Protein AF-A0AB34FBZ7-F1 (afdb_monomer_lite)

Organism: NCBI:txid1247861

InterPro domains:
  IPR021858 Fungal transcription factor [PF11951] (148-264)

Structure (mmCIF, N/CA/C/O backbone):
data_AF-A0AB34FBZ7-F1
#
_entry.id   AF-A0AB34FBZ7-F1
#
loop_
_atom_site.group_PDB
_atom_site.id
_atom_site.type_symbol
_atom_site.label_atom_id
_atom_site.label_alt_id
_atom_site.label_comp_id
_atom_site.label_asym_id
_atom_site.label_entity_id
_atom_site.label_seq_id
_atom_site.pdbx_PDB_ins_code
_atom_site.Cartn_x
_atom_site.Cartn_y
_atom_site.Cartn_z
_atom_site.occupancy
_atom_site.B_iso_or_equiv
_atom_site.auth_seq_id
_atom_site.auth_comp_id
_atom_site.auth_asym_id
_atom_site.auth_atom_id
_atom_site.pdbx_PDB_model_num
ATOM 1 N N . MET A 1 1 ? -20.131 1.726 29.156 1.00 83.00 1 MET A N 1
ATOM 2 C CA . MET A 1 1 ? -21.171 1.959 28.129 1.00 83.00 1 MET A CA 1
ATOM 3 C C . MET A 1 1 ? -22.523 1.681 28.748 1.00 83.00 1 MET A C 1
ATOM 5 O O . MET A 1 1 ? -22.659 0.656 29.413 1.00 83.00 1 MET A O 1
ATOM 9 N N . ASP A 1 2 ? -23.492 2.565 28.543 1.00 91.94 2 ASP A N 1
ATOM 10 C CA . ASP A 1 2 ? -24.890 2.320 28.910 1.00 91.94 2 ASP A CA 1
ATOM 11 C C . ASP A 1 2 ? -25.635 1.491 27.845 1.00 91.94 2 ASP A C 1
ATOM 13 O O . ASP A 1 2 ? -25.024 0.912 26.945 1.00 91.94 2 ASP A O 1
ATOM 17 N N . ALA A 1 3 ? -26.957 1.357 27.985 1.00 92.38 3 ALA A N 1
ATOM 18 C CA . ALA A 1 3 ? -27.773 0.517 27.113 1.00 92.38 3 ALA A CA 1
ATOM 19 C C . ALA A 1 3 ? -27.801 0.998 25.652 1.00 92.38 3 ALA A C 1
ATOM 21 O O . ALA A 1 3 ? -27.707 0.167 24.748 1.00 92.38 3 ALA A O 1
ATOM 22 N N . THR A 1 4 ? -27.900 2.306 25.413 1.00 92.12 4 THR A N 1
ATOM 23 C CA . THR A 1 4 ? -27.932 2.880 24.059 1.00 92.12 4 THR A CA 1
ATOM 24 C C . THR A 1 4 ? -26.566 2.747 23.399 1.00 92.12 4 THR A C 1
ATOM 26 O O . THR A 1 4 ? -26.455 2.230 22.289 1.00 92.12 4 THR A O 1
ATOM 29 N N . ASP A 1 5 ? -25.510 3.082 24.136 1.00 94.06 5 ASP A N 1
ATOM 30 C CA . ASP A 1 5 ? -24.129 2.944 23.683 1.00 94.06 5 ASP A CA 1
ATOM 31 C C . ASP A 1 5 ? -23.762 1.489 23.339 1.00 94.06 5 ASP A C 1
ATOM 33 O O . ASP A 1 5 ? -23.021 1.239 22.387 1.00 94.06 5 ASP A O 1
ATOM 37 N N . ARG A 1 6 ? -24.294 0.508 24.086 1.00 95.50 6 ARG A N 1
ATOM 38 C CA . ARG A 1 6 ? -24.125 -0.921 23.771 1.00 95.50 6 ARG A CA 1
ATOM 39 C C . ARG A 1 6 ? -24.799 -1.303 22.456 1.00 95.50 6 ARG A C 1
ATOM 41 O O . ARG A 1 6 ? -24.225 -2.082 21.700 1.00 95.50 6 ARG A O 1
ATOM 48 N N . LYS A 1 7 ? -25.983 -0.759 22.157 1.00 94.94 7 LYS A N 1
ATOM 49 C CA . LYS A 1 7 ? -26.655 -0.993 20.866 1.00 94.94 7 LYS A CA 1
ATOM 50 C C . LYS A 1 7 ? -25.840 -0.416 19.711 1.00 94.94 7 LYS A C 1
ATOM 52 O O . LYS A 1 7 ? -25.660 -1.099 18.709 1.00 94.94 7 LYS A O 1
ATOM 57 N N . PHE A 1 8 ? -25.294 0.789 19.878 1.00 96.44 8 PHE A N 1
ATOM 58 C CA . PHE A 1 8 ? -24.416 1.411 18.881 1.00 96.44 8 PHE A CA 1
ATOM 59 C C . PHE A 1 8 ? -23.163 0.567 18.643 1.00 96.44 8 PHE A C 1
ATOM 61 O O . PHE A 1 8 ? -22.800 0.306 17.500 1.00 96.44 8 PHE A O 1
ATOM 68 N N . TRP A 1 9 ? -22.550 0.069 19.719 1.00 96.62 9 TRP A N 1
ATOM 69 C CA . TRP A 1 9 ? -21.399 -0.825 19.636 1.00 96.62 9 TRP A CA 1
ATOM 70 C C . TRP A 1 9 ? -21.704 -2.119 18.870 1.00 96.62 9 TRP A C 1
ATOM 72 O O . TRP A 1 9 ? -20.983 -2.465 17.938 1.00 96.62 9 TRP A O 1
ATOM 82 N N . ILE A 1 10 ? -22.795 -2.807 19.222 1.00 96.75 10 ILE A N 1
ATOM 83 C CA . ILE A 1 10 ? -23.223 -4.043 18.548 1.00 96.75 10 ILE A CA 1
ATOM 84 C C . ILE A 1 10 ? -23.507 -3.778 17.068 1.00 96.75 10 ILE A C 1
ATOM 86 O O . ILE A 1 10 ? -23.105 -4.562 16.208 1.00 96.75 10 ILE A O 1
ATOM 90 N N . PHE A 1 11 ? -24.177 -2.667 16.751 1.00 94.19 11 PHE A N 1
ATOM 91 C CA . PHE A 1 11 ? -24.422 -2.289 15.366 1.00 94.19 11 PHE A CA 1
ATOM 92 C C . PHE A 1 11 ? -23.110 -2.069 14.608 1.00 94.19 11 PHE A C 1
ATOM 94 O O . PHE A 1 11 ? -22.942 -2.608 13.514 1.00 94.19 11 PHE A O 1
ATOM 101 N N . TYR A 1 12 ? -22.162 -1.345 15.209 1.00 95.06 12 TYR A N 1
ATOM 102 C CA . TYR A 1 12 ? -20.855 -1.102 14.614 1.00 95.06 12 TYR A CA 1
ATOM 103 C C . TYR A 1 12 ? -20.132 -2.415 14.279 1.00 95.06 12 TYR A C 1
ATOM 105 O O . TYR A 1 12 ? -19.748 -2.645 13.133 1.00 95.06 12 TYR A O 1
ATOM 113 N N . THR A 1 13 ? -19.993 -3.320 15.248 1.00 95.06 13 THR A N 1
ATOM 114 C CA . THR A 1 13 ? -19.216 -4.550 15.045 1.00 95.06 13 THR A CA 1
ATOM 115 C C . THR A 1 13 ? -19.905 -5.548 14.123 1.00 95.06 13 THR A C 1
ATOM 117 O O . THR A 1 13 ? -19.224 -6.214 13.346 1.00 95.06 13 THR A O 1
ATOM 120 N N . ASN A 1 14 ? -21.236 -5.653 14.190 1.00 92.19 14 ASN A N 1
ATOM 121 C CA . ASN A 1 14 ? -21.973 -6.730 13.523 1.00 92.19 14 ASN A CA 1
ATOM 122 C C . ASN A 1 14 ? -22.588 -6.314 12.183 1.00 92.19 14 ASN A C 1
ATOM 124 O O . ASN A 1 14 ? -22.926 -7.185 11.390 1.00 92.19 14 ASN A O 1
ATOM 128 N N . ASN A 1 15 ? -22.744 -5.012 11.921 1.00 88.75 15 ASN A N 1
ATOM 129 C CA . ASN A 1 15 ? -23.408 -4.516 10.712 1.00 88.75 15 ASN A CA 1
ATOM 130 C C . ASN A 1 15 ? -22.500 -3.554 9.943 1.00 88.75 15 ASN A C 1
ATOM 132 O O . ASN A 1 15 ? -22.233 -3.772 8.762 1.00 88.75 15 ASN A O 1
ATOM 136 N N . TRP A 1 16 ? -21.965 -2.530 10.617 1.00 86.06 16 TRP A N 1
ATOM 137 C CA . TRP A 1 16 ? -21.124 -1.528 9.959 1.00 86.06 16 TRP A CA 1
ATOM 138 C C . TRP A 1 16 ? -19.819 -2.119 9.423 1.00 86.06 16 TRP A C 1
ATOM 140 O O . TRP A 1 16 ? -19.550 -2.026 8.225 1.00 86.06 16 TRP A O 1
ATOM 150 N N . CYS A 1 17 ? -19.013 -2.744 10.288 1.00 85.31 17 CYS A N 1
ATOM 151 C CA . CYS A 1 17 ? -17.707 -3.260 9.885 1.00 85.31 17 CYS A CA 1
ATOM 152 C C . CYS A 1 17 ? -17.815 -4.312 8.764 1.00 85.31 17 CYS A C 1
ATOM 154 O O . CYS A 1 17 ? -17.104 -4.161 7.763 1.00 85.31 17 CYS A O 1
ATOM 156 N N . PRO A 1 18 ? -18.693 -5.336 8.845 1.00 80.81 18 PRO A N 1
ATOM 157 C CA . PRO A 1 18 ? -18.862 -6.303 7.757 1.00 80.81 18 PRO A CA 1
ATOM 158 C C . PRO A 1 18 ? -19.341 -5.658 6.449 1.00 80.81 18 PRO A C 1
ATOM 160 O O . PRO A 1 18 ? -18.910 -6.062 5.373 1.00 80.81 18 PRO A O 1
ATOM 163 N N . GLY A 1 19 ? -20.151 -4.596 6.530 1.00 72.31 19 GLY A N 1
ATOM 164 C CA . GLY A 1 19 ? -20.606 -3.819 5.372 1.00 72.31 19 GLY A CA 1
ATOM 165 C C . GLY A 1 19 ? -19.525 -2.974 4.680 1.00 72.31 19 GLY A C 1
ATOM 166 O O . GLY A 1 19 ? -19.813 -2.310 3.682 1.00 72.31 19 GLY A O 1
ATOM 167 N N . ARG A 1 20 ? -18.287 -2.948 5.196 1.00 76.25 20 ARG A N 1
ATOM 168 C CA . ARG A 1 20 ? -17.143 -2.226 4.602 1.00 76.25 20 ARG A CA 1
ATOM 169 C C . ARG A 1 20 ? -16.000 -3.138 4.180 1.00 76.25 20 ARG A C 1
ATOM 171 O O . ARG A 1 20 ? -15.232 -2.775 3.295 1.00 76.25 20 ARG A O 1
ATOM 178 N N . CYS A 1 21 ? -15.884 -4.315 4.782 1.00 71.06 21 CYS A N 1
ATOM 179 C CA . CYS A 1 21 ? -14.912 -5.315 4.373 1.00 71.06 21 CYS A CA 1
ATOM 180 C C . CYS A 1 21 ? -15.491 -6.714 4.596 1.00 71.06 21 CYS A C 1
ATOM 182 O O . CYS A 1 21 ? -15.734 -7.122 5.733 1.00 71.06 21 CYS A O 1
ATOM 184 N N . VAL A 1 22 ? -15.682 -7.438 3.489 1.00 69.00 22 VAL A N 1
ATOM 185 C CA . VAL A 1 22 ? -16.272 -8.788 3.461 1.00 69.00 22 VAL A CA 1
ATOM 186 C C . VAL A 1 22 ? -15.316 -9.838 4.040 1.00 69.00 22 VAL A C 1
ATOM 188 O O . VAL A 1 22 ? -15.763 -10.879 4.506 1.00 69.00 22 VAL A O 1
ATOM 191 N N . LEU A 1 23 ? -14.006 -9.564 4.042 1.0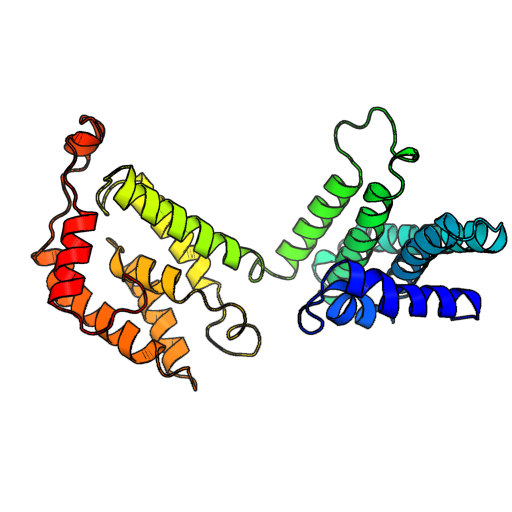0 72.00 23 LEU A N 1
ATOM 192 C CA . LEU A 1 23 ? -12.972 -10.451 4.576 1.00 72.00 23 LEU A CA 1
ATOM 193 C C . LEU A 1 23 ? -12.741 -10.152 6.068 1.00 72.00 23 LEU A C 1
ATOM 195 O O . LEU A 1 23 ? -12.116 -9.137 6.389 1.00 72.00 23 LEU A O 1
ATOM 199 N N . PRO A 1 24 ? -13.198 -11.009 7.002 1.00 70.81 24 PRO A N 1
ATOM 200 C CA . PRO A 1 24 ? -13.186 -10.679 8.428 1.00 70.81 24 PRO A CA 1
ATOM 201 C C . PRO A 1 24 ? -11.775 -10.489 8.986 1.00 70.81 24 PRO A C 1
ATOM 203 O O . PRO A 1 24 ? -11.553 -9.617 9.823 1.00 70.81 24 PRO A O 1
ATOM 206 N N . GLU A 1 25 ? -10.811 -11.274 8.501 1.00 75.06 25 GLU A N 1
ATOM 207 C CA . GLU A 1 25 ? -9.434 -11.279 9.008 1.00 75.06 25 GLU A CA 1
ATOM 208 C C . GLU A 1 25 ? -8.621 -10.043 8.625 1.00 75.06 25 GLU A C 1
ATOM 210 O O . GLU A 1 25 ? -7.661 -9.709 9.312 1.00 75.06 25 GLU A O 1
ATOM 215 N N . THR A 1 26 ? -9.037 -9.318 7.588 1.00 75.12 26 THR A N 1
ATOM 216 C CA . THR A 1 26 ? -8.379 -8.086 7.128 1.00 75.12 26 THR A CA 1
ATOM 217 C C . THR A 1 26 ? -9.255 -6.850 7.329 1.00 75.12 26 THR A C 1
ATOM 219 O O . THR A 1 26 ? -8.982 -5.791 6.766 1.00 75.12 26 THR A O 1
ATOM 222 N N . ASN A 1 27 ? -10.339 -6.972 8.097 1.00 78.69 27 ASN A N 1
ATOM 223 C CA . ASN A 1 27 ? -11.284 -5.886 8.308 1.00 78.69 27 ASN A CA 1
ATOM 224 C C . ASN A 1 27 ? -10.721 -4.863 9.305 1.00 78.69 27 ASN A C 1
ATOM 226 O O . ASN A 1 27 ? -10.910 -5.010 10.511 1.00 78.69 27 ASN A O 1
ATOM 230 N N . LEU A 1 28 ? -10.077 -3.811 8.789 1.00 84.56 28 LEU A N 1
ATOM 231 C CA . LEU A 1 28 ? -9.495 -2.709 9.571 1.00 84.56 28 LEU A CA 1
ATOM 232 C C . LEU A 1 28 ? -10.475 -2.121 10.604 1.00 84.56 28 LEU A C 1
ATOM 234 O O . LEU A 1 28 ? -10.121 -1.901 11.763 1.00 84.56 28 LEU A O 1
ATOM 238 N N . TRP A 1 29 ? -11.733 -1.904 10.207 1.00 86.62 29 TRP A N 1
ATOM 239 C CA . TRP A 1 29 ? -12.764 -1.303 11.061 1.00 86.62 29 TRP A CA 1
ATOM 240 C C . TRP A 1 29 ? -13.065 -2.154 12.300 1.00 86.62 29 TRP A C 1
ATOM 242 O O . TRP A 1 29 ? -13.374 -1.616 13.366 1.00 86.62 29 TRP A O 1
ATOM 252 N N . LEU A 1 30 ? -12.954 -3.479 12.165 1.00 90.31 30 LEU A N 1
ATOM 253 C CA . LEU A 1 30 ? -13.205 -4.447 13.230 1.00 90.31 30 LEU A CA 1
ATOM 254 C C . LEU A 1 30 ? -11.934 -4.841 13.993 1.00 90.31 30 LEU A C 1
ATOM 256 O O . LEU A 1 30 ? -11.925 -4.845 15.222 1.00 90.31 30 LEU A O 1
ATOM 260 N N . LYS A 1 31 ? -10.873 -5.230 13.285 1.00 88.88 31 LYS A N 1
ATOM 261 C CA . LYS A 1 31 ? -9.669 -5.830 13.877 1.00 88.88 31 LYS A CA 1
ATOM 262 C C . LYS A 1 31 ? -8.737 -4.786 14.482 1.00 88.88 31 LYS A C 1
ATOM 264 O O . LYS A 1 31 ? -8.041 -5.119 15.440 1.00 88.88 31 LYS A O 1
ATOM 269 N N . ASP A 1 32 ? -8.768 -3.552 13.986 1.00 87.00 32 ASP A N 1
ATOM 270 C CA . ASP A 1 32 ? -7.902 -2.472 14.453 1.00 87.00 32 ASP A CA 1
ATOM 271 C C . ASP A 1 32 ? -8.723 -1.402 15.181 1.00 87.00 32 ASP A C 1
ATOM 273 O O . ASP A 1 32 ? -8.593 -1.253 16.396 1.00 87.00 32 ASP A O 1
ATOM 277 N N . PHE A 1 33 ? -9.648 -0.726 14.492 1.00 92.25 33 PHE A N 1
ATOM 278 C CA . PHE A 1 33 ? -10.359 0.424 15.071 1.00 92.25 33 PHE A CA 1
ATOM 279 C C . PHE A 1 33 ? -11.263 0.031 16.242 1.00 92.25 33 PHE A C 1
ATOM 281 O O . PHE A 1 33 ? -11.235 0.680 17.287 1.00 92.25 33 PHE A O 1
ATOM 288 N N . ALA A 1 34 ? -12.022 -1.065 16.130 1.00 93.12 34 ALA A N 1
ATOM 289 C CA . ALA A 1 34 ? -12.865 -1.509 17.238 1.00 93.12 34 ALA A CA 1
ATOM 290 C C . ALA A 1 34 ? -12.027 -1.868 18.481 1.00 93.12 34 ALA A C 1
ATOM 292 O O . ALA A 1 34 ? -12.420 -1.564 19.602 1.00 93.12 34 ALA A O 1
ATOM 293 N N . ARG A 1 35 ? -10.828 -2.445 18.333 1.00 91.81 35 ARG A N 1
ATOM 294 C CA . ARG A 1 35 ? -9.977 -2.773 19.496 1.00 91.81 35 ARG A CA 1
ATOM 295 C C . ARG A 1 35 ? -9.526 -1.538 20.276 1.00 91.81 35 ARG A C 1
ATOM 297 O O . ARG A 1 35 ? -9.232 -1.644 21.466 1.00 91.81 35 ARG A O 1
ATOM 304 N N . MET A 1 36 ? -9.538 -0.372 19.637 1.00 93.38 36 MET A N 1
ATOM 305 C CA . MET A 1 36 ? -9.186 0.908 20.244 1.00 93.38 36 MET A CA 1
ATOM 306 C C . MET A 1 36 ? -10.334 1.554 21.037 1.00 93.38 36 MET A C 1
ATOM 308 O O . MET A 1 36 ? -10.143 2.622 21.605 1.00 93.38 36 MET A O 1
ATOM 312 N N . HIS A 1 37 ? -11.488 0.891 21.197 1.00 92.62 37 HIS A N 1
ATOM 313 C CA . HIS A 1 37 ? -12.642 1.395 21.967 1.00 92.62 37 HIS A CA 1
ATOM 314 C C . HIS A 1 37 ? -12.369 1.706 23.454 1.00 92.62 37 HIS A C 1
ATOM 316 O O . HIS A 1 37 ? -13.255 2.183 24.171 1.00 92.62 37 HIS A O 1
ATOM 322 N N . LYS A 1 38 ? -11.189 1.354 23.971 1.00 91.50 38 LYS A N 1
ATOM 323 C CA . LYS A 1 38 ? -10.764 1.755 25.315 1.00 91.50 38 LYS A CA 1
ATOM 324 C C . LYS A 1 38 ? -10.439 3.247 25.382 1.00 91.50 38 LYS A C 1
ATOM 326 O O . LYS A 1 38 ? -10.660 3.825 26.437 1.00 91.50 38 LYS A O 1
ATOM 331 N N . SER A 1 39 ? -9.990 3.848 24.277 1.00 94.81 39 SER A N 1
ATOM 332 C CA . SER A 1 39 ? -9.933 5.304 24.140 1.00 94.81 39 SER A CA 1
ATOM 333 C C . SER A 1 39 ? -11.354 5.858 24.152 1.00 94.81 39 SER A C 1
ATOM 335 O O . SER A 1 39 ? -12.229 5.389 23.416 1.00 94.81 39 SER A O 1
ATOM 337 N N . ASP A 1 40 ? -11.581 6.855 25.001 1.00 94.56 40 ASP A N 1
ATOM 338 C CA . ASP A 1 40 ? -12.880 7.503 25.128 1.00 94.56 40 ASP A CA 1
ATOM 339 C C . ASP A 1 40 ? -13.245 8.252 23.841 1.00 94.56 40 ASP A C 1
ATOM 341 O O . ASP A 1 40 ? -14.377 8.123 23.374 1.00 94.56 40 ASP A O 1
ATOM 345 N N . GLY A 1 41 ? -12.275 8.925 23.210 1.00 95.19 41 GLY A N 1
ATOM 346 C CA . GLY A 1 41 ? -12.462 9.612 21.932 1.00 95.19 41 GLY A CA 1
ATOM 347 C C . GLY A 1 41 ? -12.788 8.659 20.783 1.00 95.19 41 GLY A C 1
ATOM 348 O O . GLY A 1 41 ? -13.765 8.870 20.064 1.00 95.19 41 GLY A O 1
ATOM 349 N N . VAL A 1 42 ? -12.039 7.558 20.640 1.00 96.56 42 VAL A N 1
ATOM 350 C CA . VAL A 1 42 ? -12.311 6.537 19.610 1.00 96.56 42 VAL A CA 1
ATOM 351 C C . VAL A 1 42 ? -13.670 5.890 19.839 1.00 96.56 42 VAL A C 1
ATOM 353 O O . VAL A 1 42 ? -14.445 5.713 18.900 1.00 96.56 42 VAL A O 1
ATOM 356 N N . ARG A 1 43 ? -13.997 5.555 21.090 1.00 97.44 43 ARG A N 1
ATOM 357 C CA . ARG A 1 43 ? -15.295 4.969 21.430 1.00 97.44 43 ARG A CA 1
ATOM 358 C C . ARG A 1 43 ? -16.444 5.915 21.103 1.00 97.44 43 ARG A C 1
ATOM 360 O O . ARG A 1 43 ? -17.424 5.467 20.510 1.00 97.44 43 ARG A O 1
ATOM 367 N N . ALA A 1 44 ? -16.314 7.193 21.446 1.00 96.81 44 ALA A N 1
ATOM 368 C CA . ALA A 1 44 ? -17.302 8.212 21.123 1.00 96.81 44 ALA A CA 1
ATOM 369 C C . ALA A 1 44 ? -17.462 8.374 19.599 1.00 96.81 44 ALA A C 1
ATOM 371 O O . ALA A 1 44 ? -18.588 8.386 19.102 1.00 96.81 44 ALA A O 1
ATOM 372 N N . ALA A 1 45 ? -16.362 8.363 18.836 1.00 95.62 45 ALA A N 1
ATOM 373 C CA . ALA A 1 45 ? -16.400 8.428 17.374 1.00 95.62 45 ALA A CA 1
ATOM 374 C C . ALA A 1 45 ? -17.145 7.225 16.763 1.00 95.62 45 ALA A C 1
ATOM 376 O O . ALA A 1 45 ? -18.030 7.404 15.921 1.00 95.62 45 ALA A O 1
ATOM 377 N N . ILE A 1 46 ? -16.836 6.002 17.224 1.00 96.75 46 ILE A N 1
ATOM 378 C CA . ILE A 1 46 ? -17.511 4.760 16.806 1.00 96.75 46 ILE A CA 1
ATOM 379 C C . ILE A 1 46 ? -19.015 4.845 17.076 1.00 96.75 46 ILE A C 1
ATOM 381 O O . ILE A 1 46 ? -19.834 4.550 16.204 1.00 96.75 46 ILE A O 1
ATOM 385 N N . GLN A 1 47 ? -19.380 5.249 18.292 1.00 96.88 47 GLN A N 1
ATOM 386 C CA . GLN A 1 47 ? -20.768 5.325 18.738 1.00 96.88 47 GLN A CA 1
ATOM 387 C C . GLN A 1 47 ? -21.556 6.390 17.977 1.00 96.88 47 GLN A C 1
ATOM 389 O O . GLN A 1 47 ? -22.700 6.145 17.603 1.00 96.88 47 GLN A O 1
ATOM 394 N N . SER A 1 48 ? -20.936 7.537 17.703 1.00 94.56 48 SER A N 1
ATOM 395 C CA . SER A 1 48 ? -21.515 8.593 16.878 1.00 94.56 48 SER A CA 1
ATOM 396 C C . SER A 1 48 ? -21.796 8.094 15.454 1.00 94.56 48 SER A C 1
ATOM 398 O O . SER A 1 48 ? -22.928 8.200 14.986 1.00 94.56 48 SER A O 1
ATOM 400 N N . LEU A 1 49 ? -20.818 7.449 14.804 1.00 92.38 49 LEU A N 1
ATOM 401 C CA . LEU A 1 49 ? -20.979 6.908 13.450 1.00 92.38 49 LEU A CA 1
ATOM 402 C C . LEU A 1 49 ? -22.070 5.831 13.382 1.00 92.38 49 LEU A C 1
ATOM 404 O O . LEU A 1 49 ? -22.939 5.881 12.516 1.00 92.38 49 LEU A O 1
ATOM 408 N N . ALA A 1 50 ? -22.050 4.864 14.298 1.00 92.81 50 ALA A N 1
ATOM 409 C CA . ALA A 1 50 ? -23.052 3.803 14.337 1.00 92.81 50 ALA A CA 1
ATOM 410 C C . ALA A 1 50 ? -24.459 4.347 14.613 1.00 92.81 50 ALA A C 1
ATOM 412 O O . ALA A 1 50 ? -25.431 3.900 14.006 1.00 92.81 50 ALA A O 1
ATOM 413 N N . GLY A 1 51 ? -24.566 5.323 15.514 1.00 89.06 51 GLY A N 1
ATOM 414 C CA . GLY A 1 51 ? -25.839 5.935 15.849 1.00 89.06 51 GLY A CA 1
ATOM 415 C C . GLY A 1 51 ? -26.435 6.757 14.701 1.00 89.06 51 GLY A C 1
ATOM 416 O O . GLY A 1 51 ? -27.655 6.776 14.596 1.00 89.06 51 GLY A O 1
ATOM 417 N N . ILE A 1 52 ? -25.627 7.356 13.810 1.00 85.75 52 ILE A N 1
ATOM 418 C CA . ILE A 1 52 ? -26.127 7.994 12.571 1.00 85.75 52 ILE A CA 1
ATOM 419 C C . ILE A 1 52 ? -26.891 6.975 11.726 1.00 85.75 52 ILE A C 1
ATOM 421 O O . ILE A 1 52 ? -28.049 7.199 11.394 1.00 85.75 52 ILE A O 1
ATOM 425 N N . TYR A 1 53 ? -26.285 5.815 11.464 1.00 83.06 53 TYR A N 1
ATOM 426 C CA . TYR A 1 53 ? -26.942 4.760 10.691 1.00 83.06 53 TYR A CA 1
ATOM 427 C C . TYR A 1 53 ? -28.205 4.252 11.372 1.00 83.06 53 TYR A C 1
ATOM 429 O O . TYR A 1 53 ? -29.221 4.056 10.719 1.00 83.06 53 TYR A O 1
ATOM 437 N N . ILE A 1 54 ? -28.165 4.045 12.689 1.00 84.62 54 ILE A N 1
ATOM 438 C CA . ILE A 1 54 ? -29.358 3.631 13.433 1.00 84.62 54 ILE A CA 1
ATOM 439 C C . ILE A 1 54 ? -30.452 4.696 13.335 1.00 84.62 54 ILE A C 1
ATOM 441 O O . ILE A 1 54 ? -31.611 4.332 13.173 1.00 84.62 54 ILE A O 1
ATOM 445 N N . TYR A 1 55 ? -30.103 5.982 13.412 1.00 81.94 55 TYR A N 1
ATOM 446 C CA . TYR A 1 55 ? -31.055 7.084 13.298 1.00 81.94 55 TYR A CA 1
ATOM 447 C C . TYR A 1 55 ? -31.723 7.133 11.919 1.00 81.94 55 TYR A C 1
ATOM 449 O O . TYR A 1 55 ? -32.929 7.351 11.854 1.00 81.94 55 TYR A O 1
ATOM 457 N N . ASP A 1 56 ? -30.984 6.856 10.841 1.00 77.44 56 ASP A N 1
ATOM 458 C CA . ASP A 1 56 ? -31.546 6.813 9.483 1.00 77.44 56 ASP A CA 1
ATOM 459 C C . ASP A 1 56 ? -32.654 5.753 9.344 1.00 77.44 56 ASP A C 1
ATOM 461 O O . ASP A 1 56 ? -33.644 5.974 8.647 1.00 77.44 56 ASP A O 1
ATOM 465 N N . TYR A 1 57 ? -32.525 4.616 10.039 1.00 76.25 57 TYR A N 1
ATOM 466 C CA . TYR A 1 57 ? -33.550 3.562 10.058 1.00 76.25 57 TYR A CA 1
ATOM 467 C C . TYR A 1 57 ? -34.599 3.738 11.168 1.00 76.25 57 TYR A C 1
ATOM 469 O O . TYR A 1 57 ? -35.720 3.245 11.042 1.00 76.25 57 TYR A O 1
ATOM 477 N N . LEU A 1 58 ? -34.244 4.403 12.268 1.00 80.31 58 LEU A N 1
ATOM 478 C CA . LEU A 1 58 ? -35.089 4.621 13.440 1.00 80.31 58 LEU A CA 1
ATOM 479 C C . LEU A 1 58 ? -34.902 6.059 13.962 1.00 80.31 58 LEU A C 1
ATOM 481 O O . LEU A 1 58 ? -34.136 6.280 14.910 1.00 80.31 58 LEU A O 1
ATOM 485 N N . PRO A 1 59 ? -35.609 7.044 13.379 1.00 83.31 59 PRO A N 1
ATOM 486 C CA . PRO A 1 59 ? -35.361 8.463 13.619 1.00 83.31 59 PRO A CA 1
ATOM 487 C C . PRO A 1 59 ? -36.005 8.962 14.922 1.00 83.31 59 PRO A C 1
ATOM 489 O O . PRO A 1 59 ? -36.893 9.811 14.915 1.00 83.31 59 PRO A O 1
ATOM 492 N N . VAL A 1 60 ? -35.562 8.433 16.063 1.00 89.62 60 VAL A N 1
ATOM 493 C CA . VAL A 1 60 ? -36.039 8.830 17.399 1.00 89.62 60 VAL A CA 1
ATOM 494 C C . VAL A 1 60 ? -35.111 9.856 18.055 1.00 89.62 60 VAL A C 1
ATOM 496 O O . VAL A 1 60 ? -33.885 9.789 17.914 1.00 89.62 60 VAL A O 1
ATOM 499 N N . ASP A 1 61 ? -35.690 10.802 18.799 1.00 88.81 61 ASP A N 1
ATOM 500 C CA . ASP A 1 61 ? -34.956 11.947 19.356 1.00 88.81 61 ASP A CA 1
ATOM 501 C C . ASP A 1 61 ? -33.840 11.543 20.324 1.00 88.81 61 ASP A C 1
ATOM 503 O O . ASP A 1 61 ? -32.748 12.106 20.264 1.00 88.81 61 ASP A O 1
ATOM 507 N N . ASP A 1 62 ? -34.050 10.512 21.141 1.00 90.94 62 ASP A N 1
ATOM 508 C CA . ASP A 1 62 ? -33.025 10.014 22.065 1.00 90.94 62 ASP A CA 1
ATOM 509 C C . ASP A 1 62 ? -31.757 9.551 21.335 1.00 90.94 62 ASP A C 1
ATOM 511 O O . ASP A 1 62 ? -30.637 9.802 21.790 1.00 90.94 62 ASP A O 1
ATOM 515 N N . VAL A 1 63 ? -31.915 8.901 20.174 1.00 85.94 63 VAL A N 1
ATOM 516 C CA . VAL A 1 63 ? -30.787 8.458 19.340 1.00 85.94 63 VAL A CA 1
ATOM 517 C C . VAL A 1 63 ? -30.083 9.674 18.747 1.00 85.94 63 VAL A C 1
ATOM 519 O O . VAL A 1 63 ? -28.860 9.754 18.830 1.00 85.94 63 VAL A O 1
ATOM 522 N N . LYS A 1 64 ? -30.828 10.660 18.233 1.00 84.62 64 LYS A N 1
ATOM 523 C CA . LYS A 1 64 ? -30.265 11.914 17.706 1.00 84.62 64 LYS A CA 1
ATOM 524 C C . LYS A 1 64 ? -29.466 12.681 18.760 1.00 84.62 64 LYS A C 1
ATOM 526 O O . LYS A 1 64 ? -28.337 13.094 18.493 1.00 84.62 64 LYS A O 1
ATOM 531 N N . ILE A 1 65 ? -30.038 12.873 19.949 1.00 87.38 65 ILE A N 1
ATOM 532 C CA . ILE A 1 65 ? -29.390 13.570 21.067 1.00 87.38 65 ILE A CA 1
ATOM 533 C C . ILE A 1 65 ? -28.108 12.831 21.444 1.00 87.38 65 ILE A C 1
ATOM 535 O O . ILE A 1 65 ? -27.039 13.440 21.512 1.00 87.38 65 ILE A O 1
ATOM 539 N N . ARG A 1 66 ? -28.190 11.505 21.607 1.00 94.06 66 ARG A N 1
ATOM 540 C CA . ARG A 1 66 ? -27.032 10.692 21.974 1.00 94.06 66 ARG A CA 1
ATOM 541 C C . ARG A 1 66 ? -25.938 10.709 20.902 1.00 94.06 66 ARG A C 1
ATOM 543 O O . ARG A 1 66 ? -24.766 10.801 21.252 1.00 94.06 66 ARG A O 1
ATOM 550 N N . VAL A 1 67 ? -26.288 10.653 19.617 1.00 87.56 67 VAL A N 1
ATOM 551 C CA . VAL A 1 67 ? -25.334 10.741 18.495 1.00 87.56 67 VAL A CA 1
ATOM 552 C C . VAL A 1 67 ? -24.568 12.056 18.514 1.00 87.56 67 VAL A C 1
ATOM 554 O O . VAL A 1 67 ? -23.343 12.044 18.397 1.00 87.56 67 VAL A O 1
ATOM 557 N N . ASN A 1 68 ? -25.271 13.177 18.692 1.00 84.94 68 ASN A N 1
ATOM 558 C CA . ASN A 1 68 ? -24.648 14.499 18.733 1.00 84.94 68 ASN A CA 1
ATOM 559 C C . ASN A 1 68 ? -23.762 14.668 19.975 1.00 84.94 68 ASN A C 1
ATOM 561 O O . ASN A 1 68 ? -22.681 15.243 19.878 1.00 84.94 68 ASN A O 1
ATOM 565 N N . GLN A 1 69 ? -24.174 14.119 21.123 1.00 91.12 69 GLN A N 1
ATOM 566 C CA . GLN A 1 69 ? -23.332 14.093 22.317 1.00 91.12 69 GLN A CA 1
ATOM 567 C C . GLN A 1 69 ? -22.023 13.336 22.049 1.00 91.12 69 GLN A C 1
ATOM 569 O O . GLN A 1 69 ? -20.941 13.864 22.296 1.00 91.12 69 GLN A O 1
ATOM 574 N N . ARG A 1 70 ? -22.105 12.123 21.485 1.00 94.88 70 ARG A N 1
ATOM 575 C CA . ARG A 1 70 ? -20.918 11.311 21.170 1.00 94.88 70 ARG A CA 1
ATOM 576 C C . ARG A 1 70 ? -20.042 11.947 20.096 1.00 94.88 70 ARG A C 1
ATOM 578 O O . ARG A 1 70 ? -18.824 11.831 20.160 1.00 94.88 70 ARG A O 1
ATOM 585 N N . PHE A 1 71 ? -20.643 12.660 19.145 1.00 89.19 71 PHE A N 1
ATOM 586 C CA . PHE A 1 71 ? -19.902 13.461 18.176 1.00 89.19 71 PHE A CA 1
ATOM 587 C C . PHE A 1 71 ? -19.080 14.555 18.869 1.00 89.19 71 PHE A C 1
ATOM 589 O O . PHE A 1 71 ? -17.878 14.642 18.646 1.00 89.19 71 PHE A O 1
ATOM 596 N N . SER A 1 72 ? -19.709 15.342 19.748 1.00 83.88 72 SER A N 1
ATOM 597 C CA . SER A 1 72 ? -19.043 16.438 20.462 1.00 83.88 72 SER A CA 1
ATOM 598 C C . SER A 1 72 ? -17.903 15.943 21.359 1.00 83.88 72 SER A C 1
ATOM 600 O O . SER A 1 72 ? -16.832 16.545 21.395 1.00 83.88 72 SER A O 1
ATOM 602 N N . GLU A 1 73 ? -18.086 14.806 22.033 1.00 92.06 73 GLU A N 1
ATOM 603 C CA . GLU A 1 73 ? -17.029 14.171 22.829 1.00 92.06 73 GLU A CA 1
ATOM 604 C C . GLU A 1 73 ? -15.840 13.722 21.959 1.00 92.06 73 GLU A C 1
ATOM 606 O O . GLU A 1 73 ? -14.683 13.969 22.311 1.00 92.06 73 GLU A O 1
ATOM 611 N N . ALA A 1 74 ? -16.109 13.104 20.802 1.00 91.62 74 ALA A N 1
ATOM 612 C CA . ALA A 1 74 ? -15.073 12.685 19.859 1.00 91.62 74 ALA A CA 1
ATOM 613 C C . ALA A 1 74 ? -14.316 13.879 19.258 1.00 91.62 74 ALA A C 1
ATOM 615 O O . ALA A 1 74 ? -13.088 13.856 19.185 1.00 91.62 74 ALA A O 1
ATOM 616 N N . GLU A 1 75 ? -15.034 14.932 18.864 1.00 87.31 75 GLU A N 1
ATOM 617 C CA . GLU A 1 75 ? -14.463 16.173 18.334 1.00 87.31 75 GLU A CA 1
ATOM 618 C C . GLU A 1 75 ? -13.592 16.884 19.376 1.00 87.31 75 GLU A C 1
ATOM 620 O O . GLU A 1 75 ? -12.491 17.334 19.057 1.00 87.31 75 GLU A O 1
ATOM 625 N N . SER A 1 76 ? -14.052 16.959 20.629 1.00 88.50 76 SER A N 1
ATOM 626 C CA . SER A 1 76 ? -13.293 17.573 21.719 1.00 88.50 76 SER A CA 1
ATOM 627 C C . SER A 1 76 ? -11.977 16.832 21.961 1.00 88.50 76 SER A C 1
ATOM 629 O O . SER A 1 76 ? -10.915 17.455 21.995 1.00 88.50 76 SER A O 1
ATOM 631 N N . CYS A 1 77 ? -12.027 15.498 22.039 1.00 92.44 77 CYS A N 1
ATOM 632 C CA . CYS A 1 77 ? -10.834 14.664 22.172 1.00 92.44 77 CYS A CA 1
ATOM 633 C C . CYS A 1 77 ? -9.881 14.841 20.980 1.00 92.44 77 CYS A C 1
ATOM 635 O O . CYS A 1 77 ? -8.684 15.055 21.168 1.00 92.44 77 CYS A O 1
ATOM 637 N N . TYR A 1 78 ? -10.410 14.824 19.754 1.00 89.12 78 TYR A N 1
ATOM 638 C CA . TYR A 1 78 ? -9.604 15.020 18.553 1.00 89.12 78 TYR A CA 1
ATOM 639 C C . TYR A 1 78 ? -8.918 16.387 18.547 1.00 89.12 78 TYR A C 1
ATOM 641 O O . TYR A 1 78 ? -7.716 16.473 18.315 1.00 89.12 78 TYR A O 1
ATOM 649 N N . SER A 1 79 ? -9.649 17.446 18.891 1.00 83.00 79 SER A N 1
ATOM 650 C CA . SER A 1 79 ? -9.118 18.810 18.960 1.00 83.00 79 SER A CA 1
ATOM 651 C C . SER A 1 79 ? -7.986 18.934 19.982 1.00 83.00 79 SER A C 1
ATOM 653 O O . SER A 1 79 ? -6.981 19.584 19.707 1.00 83.00 79 SER A O 1
ATOM 655 N N . GLN A 1 80 ? -8.104 18.271 21.137 1.00 89.50 80 GLN A N 1
ATOM 656 C CA . GLN A 1 80 ? -7.036 18.224 22.142 1.00 89.50 80 GLN A CA 1
ATOM 657 C C . GLN A 1 80 ? -5.798 17.480 21.629 1.00 89.50 80 GLN A C 1
ATOM 659 O O . GLN A 1 80 ? -4.679 17.942 21.834 1.00 89.50 80 GLN A O 1
ATOM 664 N N . LEU A 1 81 ? -5.987 16.353 20.934 1.00 88.62 81 LEU A N 1
ATOM 665 C CA . LEU A 1 81 ? -4.887 15.607 20.318 1.00 88.62 81 LEU A CA 1
ATOM 666 C C . LEU A 1 81 ? -4.179 16.430 19.235 1.00 88.62 81 LEU A C 1
ATOM 668 O O . LEU A 1 81 ? -2.956 16.390 19.155 1.00 88.62 81 LEU A O 1
ATOM 672 N N . LEU A 1 82 ? -4.919 17.202 18.436 1.00 81.44 82 LEU A N 1
ATOM 673 C CA . LEU A 1 82 ? -4.347 18.093 17.424 1.00 81.44 82 LEU A CA 1
ATOM 674 C C . LEU A 1 82 ? -3.587 19.278 18.024 1.00 81.44 82 LEU A C 1
ATOM 676 O O . LEU A 1 82 ? -2.569 19.692 17.476 1.00 81.44 82 LEU A O 1
ATOM 680 N N . ALA A 1 83 ? -4.086 19.832 19.128 1.00 85.25 83 ALA A N 1
ATOM 681 C CA . ALA A 1 83 ? -3.473 20.979 19.786 1.00 85.25 83 ALA A CA 1
ATOM 682 C C . ALA A 1 83 ? -2.201 20.616 20.568 1.00 85.25 83 ALA A C 1
ATOM 684 O O . ALA A 1 83 ? -1.401 21.502 20.861 1.00 85.25 83 ALA A O 1
ATOM 685 N N . ASP A 1 84 ? -2.016 19.341 20.920 1.00 88.81 84 ASP A N 1
ATOM 686 C CA . ASP A 1 84 ? -0.856 18.870 21.670 1.00 88.81 84 ASP A CA 1
ATOM 687 C C . ASP A 1 84 ? 0.314 18.512 20.728 1.00 88.81 84 ASP A C 1
ATOM 689 O O . ASP A 1 84 ? 0.238 17.513 20.001 1.00 88.81 84 ASP A O 1
ATOM 693 N N . PRO A 1 85 ? 1.435 19.263 20.768 1.00 86.06 85 PRO A N 1
ATOM 694 C CA . PRO A 1 85 ? 2.600 18.994 19.930 1.00 86.06 85 PRO A CA 1
ATOM 695 C C . PRO A 1 85 ? 3.203 17.604 20.152 1.00 86.06 85 PRO A C 1
ATOM 697 O O . PRO A 1 85 ? 3.829 17.082 19.234 1.00 86.06 85 PRO A O 1
ATOM 700 N N . GLY A 1 86 ? 3.002 17.022 21.344 1.00 89.00 86 GLY A N 1
ATOM 701 C CA . GLY A 1 86 ? 3.485 15.707 21.766 1.00 89.00 86 GLY A CA 1
ATOM 702 C C . GLY A 1 86 ? 2.723 14.523 21.163 1.00 89.00 86 GLY A C 1
ATOM 703 O O . GLY A 1 86 ? 3.156 13.374 21.291 1.00 89.00 86 GLY A O 1
ATOM 704 N N . THR A 1 87 ? 1.575 14.765 20.522 1.00 85.94 87 THR A N 1
ATOM 705 C CA . THR A 1 87 ? 0.753 13.705 19.921 1.00 85.94 87 THR A CA 1
ATOM 706 C C . THR A 1 87 ? 1.503 12.981 18.808 1.00 85.94 87 THR A C 1
ATOM 708 O O . THR A 1 87 ? 1.470 11.753 18.752 1.00 85.94 87 THR A O 1
ATOM 711 N N . ALA A 1 88 ? 2.228 13.716 17.959 1.00 77.94 88 ALA A N 1
ATOM 712 C CA . ALA A 1 88 ? 2.937 13.151 16.812 1.00 77.94 88 ALA A CA 1
ATOM 713 C C . ALA A 1 88 ? 4.140 12.276 17.202 1.00 77.94 88 ALA A C 1
ATOM 715 O O . ALA A 1 88 ? 4.564 11.447 16.407 1.00 77.94 88 ALA A O 1
ATOM 716 N N . GLN A 1 89 ? 4.695 12.433 18.408 1.00 83.44 89 GLN A N 1
ATOM 717 C CA . GLN A 1 89 ? 5.830 11.631 18.886 1.00 83.44 89 GLN A CA 1
ATOM 718 C C . GLN A 1 89 ? 5.390 10.439 19.747 1.00 83.44 89 GLN A C 1
ATOM 720 O O . GLN A 1 89 ? 6.226 9.634 20.152 1.00 83.44 89 GLN A O 1
ATOM 725 N N . ASN A 1 90 ? 4.090 10.299 20.029 1.00 86.19 90 ASN A N 1
ATOM 726 C CA . ASN A 1 90 ? 3.547 9.187 20.799 1.00 86.19 90 ASN A CA 1
ATOM 727 C C . ASN A 1 90 ? 2.660 8.299 19.904 1.00 86.19 90 ASN A C 1
ATOM 729 O O . ASN A 1 90 ? 1.525 8.679 19.616 1.00 86.19 90 ASN A O 1
ATOM 733 N N . PRO A 1 91 ? 3.114 7.087 19.523 1.00 80.88 91 PRO A N 1
ATOM 734 C CA . PRO A 1 91 ? 2.372 6.199 18.624 1.00 80.88 91 PRO A CA 1
ATOM 735 C C . PRO A 1 91 ? 0.953 5.850 19.088 1.00 80.88 91 PRO A C 1
ATOM 737 O O . PRO A 1 91 ? 0.064 5.662 18.262 1.00 80.88 91 PRO A O 1
ATOM 740 N N . VAL A 1 92 ? 0.712 5.786 20.402 1.00 87.62 92 VAL A N 1
ATOM 741 C CA . VAL A 1 92 ? -0.622 5.495 20.949 1.00 87.62 92 VAL A CA 1
ATOM 742 C C . VAL A 1 92 ? -1.559 6.679 20.721 1.00 87.62 92 VAL A C 1
ATOM 744 O O . VAL A 1 92 ? -2.674 6.491 20.239 1.00 87.62 92 VAL A O 1
ATOM 747 N N . ARG A 1 93 ? -1.094 7.900 21.012 1.00 87.75 93 ARG A N 1
ATOM 748 C CA . ARG A 1 93 ? -1.883 9.132 20.844 1.00 87.75 93 ARG A CA 1
ATOM 749 C C . ARG A 1 93 ? -2.079 9.489 19.374 1.00 87.75 93 ARG A C 1
ATOM 751 O O . ARG A 1 93 ? -3.175 9.875 18.980 1.00 87.75 93 ARG A O 1
ATOM 758 N N . ALA A 1 94 ? -1.051 9.306 18.551 1.00 84.94 94 ALA A N 1
ATOM 759 C CA . ALA A 1 94 ? -1.167 9.432 17.105 1.00 84.94 94 ALA A CA 1
ATOM 760 C C . ALA A 1 94 ? -2.171 8.416 16.549 1.00 84.94 94 ALA A C 1
ATOM 762 O O . ALA A 1 94 ? -3.073 8.796 15.809 1.00 84.94 94 ALA A O 1
ATOM 763 N N . GLY A 1 95 ? -2.074 7.143 16.952 1.00 86.75 95 GLY A N 1
ATOM 764 C CA . GLY A 1 95 ? -3.023 6.105 16.551 1.00 86.75 95 GLY A CA 1
ATOM 765 C C . GLY A 1 95 ? -4.462 6.442 16.945 1.00 86.75 95 GLY A C 1
ATOM 766 O O . GLY A 1 95 ? -5.384 6.237 16.154 1.00 86.75 95 GLY A O 1
ATOM 767 N N . GLU A 1 96 ? -4.662 6.992 18.143 1.00 91.06 96 GLU A N 1
ATOM 768 C CA . GLU A 1 96 ? -5.952 7.511 18.602 1.00 91.06 96 GLU A CA 1
ATOM 769 C C . GLU A 1 96 ? -6.462 8.634 17.687 1.00 91.06 96 GLU A C 1
ATOM 771 O O . GLU A 1 96 ? -7.571 8.534 17.160 1.00 91.06 96 GLU A O 1
ATOM 776 N N . ALA A 1 97 ? -5.632 9.646 17.415 1.00 86.88 97 ALA A N 1
ATOM 777 C CA . ALA A 1 97 ? -5.977 10.769 16.544 1.00 86.88 97 ALA A CA 1
ATOM 778 C C . ALA A 1 97 ? -6.319 10.319 15.113 1.00 86.88 97 ALA A C 1
ATOM 780 O O . ALA A 1 97 ? -7.330 10.744 14.558 1.00 86.88 97 ALA A O 1
ATOM 781 N N . ILE A 1 98 ? -5.518 9.420 14.531 1.00 85.75 98 ILE A N 1
ATOM 782 C CA . ILE A 1 98 ? -5.730 8.844 13.194 1.00 85.75 98 ILE A CA 1
ATOM 783 C C . ILE A 1 98 ? -7.052 8.073 13.143 1.00 85.75 98 ILE A C 1
ATOM 785 O O . ILE A 1 98 ? -7.821 8.213 12.192 1.00 85.75 98 ILE A O 1
ATOM 789 N N . THR A 1 99 ? -7.341 7.277 14.173 1.00 89.50 99 THR A N 1
ATOM 790 C CA . THR A 1 99 ? -8.565 6.470 14.235 1.00 89.50 99 THR A CA 1
ATOM 791 C C . THR A 1 99 ? -9.803 7.352 14.358 1.00 89.50 99 THR A C 1
ATOM 793 O O . THR A 1 99 ? -10.776 7.144 13.631 1.00 89.50 99 THR A O 1
ATOM 796 N N . ILE A 1 100 ? -9.768 8.372 15.226 1.00 86.62 100 ILE A N 1
ATOM 797 C CA . ILE A 1 100 ? -10.868 9.336 15.354 1.00 86.62 100 ILE A CA 1
ATOM 798 C C . ILE A 1 100 ? -11.070 10.080 14.027 1.00 86.62 100 ILE A C 1
ATOM 800 O O . ILE A 1 100 ? -12.196 10.132 13.532 1.00 86.62 100 ILE A O 1
ATOM 804 N N . ALA A 1 101 ? -9.993 10.566 13.401 1.00 86.19 101 ALA A N 1
ATOM 805 C CA . ALA A 1 101 ? -10.054 11.247 12.109 1.00 86.19 101 ALA A CA 1
ATOM 806 C C . ALA A 1 101 ? -10.685 10.369 11.016 1.00 86.19 101 ALA A C 1
ATOM 808 O O . ALA A 1 101 ? -11.579 10.824 10.299 1.00 86.19 101 ALA A O 1
ATOM 809 N N . ALA A 1 102 ? -10.275 9.101 10.911 1.00 84.50 102 ALA A N 1
ATOM 810 C CA . ALA A 1 102 ? -10.808 8.165 9.924 1.00 84.50 102 ALA A CA 1
ATOM 811 C C . ALA A 1 102 ? -12.309 7.894 10.128 1.00 84.50 102 ALA A C 1
ATOM 813 O O . ALA A 1 102 ? -13.074 7.869 9.164 1.00 84.50 102 ALA A O 1
ATOM 814 N N . ILE A 1 103 ? -12.749 7.725 11.378 1.00 86.69 103 ILE A N 1
ATOM 815 C CA . ILE A 1 103 ? -14.153 7.447 11.709 1.00 86.69 103 ILE A CA 1
ATOM 816 C C . ILE A 1 103 ? -15.034 8.683 11.500 1.00 86.69 103 ILE A C 1
ATOM 818 O O . ILE A 1 103 ? -16.101 8.569 10.895 1.00 86.69 103 ILE A O 1
ATOM 822 N N . LEU A 1 104 ? -14.601 9.864 11.951 1.00 84.75 104 LEU A N 1
ATOM 823 C CA . LEU A 1 104 ? -15.352 11.108 11.753 1.00 84.75 104 LEU A CA 1
ATOM 824 C C . LEU A 1 104 ? -15.437 11.485 10.267 1.00 84.75 104 LEU A C 1
ATOM 826 O O . LEU A 1 104 ? -16.489 11.922 9.807 1.00 84.75 104 LEU A O 1
ATOM 830 N N . SER A 1 105 ? -14.388 11.216 9.485 1.00 79.50 105 SER A N 1
ATOM 831 C CA . SER A 1 105 ? -14.400 11.429 8.030 1.00 79.50 105 SER A CA 1
ATOM 832 C C . SER A 1 105 ? -15.471 10.597 7.319 1.00 79.50 105 SER A C 1
ATOM 834 O O . SER A 1 105 ? -16.071 11.063 6.350 1.00 79.50 105 SER A O 1
ATOM 836 N N . MET A 1 106 ? -15.785 9.395 7.821 1.00 77.69 106 MET A N 1
ATOM 837 C CA . MET A 1 106 ? -16.897 8.601 7.285 1.00 77.69 106 MET A CA 1
ATOM 838 C C . MET A 1 106 ? -18.252 9.267 7.515 1.00 77.69 106 MET A C 1
ATOM 840 O O . MET A 1 106 ? -19.150 9.083 6.699 1.00 77.69 106 MET A O 1
ATOM 844 N N . GLN A 1 107 ? -18.419 10.059 8.575 1.00 72.06 107 GLN A N 1
ATOM 845 C CA . GLN A 1 107 ? -19.677 10.767 8.813 1.00 72.06 107 GLN A CA 1
ATOM 846 C C . GLN A 1 107 ? -19.923 11.851 7.761 1.00 72.06 107 GLN A C 1
ATOM 848 O O . GLN A 1 107 ? -21.043 11.977 7.284 1.00 72.06 107 GLN A O 1
ATOM 853 N N . ASP A 1 108 ? -18.883 12.563 7.318 1.00 64.50 108 ASP A N 1
ATOM 854 C CA . ASP A 1 108 ? -18.989 13.560 6.240 1.00 64.50 108 ASP A CA 1
ATOM 855 C C . ASP A 1 108 ? -19.294 12.932 4.864 1.00 64.50 108 ASP A C 1
ATOM 857 O O . ASP A 1 108 ? -19.803 13.603 3.957 1.00 64.50 108 ASP A O 1
ATOM 861 N N . ILE A 1 109 ? -18.985 11.644 4.678 1.00 61.72 109 ILE A N 1
ATOM 862 C CA . ILE A 1 109 ? -19.390 10.874 3.492 1.00 61.72 109 ILE A CA 1
ATOM 863 C C . ILE A 1 109 ? -20.881 10.530 3.553 1.00 61.72 109 ILE A C 1
ATOM 865 O O . ILE A 1 109 ? -21.538 10.523 2.517 1.00 61.72 109 ILE A O 1
ATOM 869 N N . VAL A 1 110 ? -21.406 10.273 4.750 1.00 63.09 110 VAL A N 1
ATOM 870 C CA . VAL A 1 110 ? -22.778 9.798 4.970 1.00 63.09 110 VAL A CA 1
ATOM 871 C C . VAL A 1 110 ? -23.767 10.957 5.060 1.00 63.09 110 VAL A C 1
ATOM 873 O O . VAL A 1 110 ? -24.773 10.950 4.365 1.00 63.09 110 VAL A O 1
ATOM 876 N N . LEU A 1 111 ? -23.440 11.993 5.832 1.00 63.41 111 LEU A N 1
ATOM 877 C CA . LEU A 1 111 ? -24.267 13.181 6.054 1.00 63.41 111 LEU A CA 1
ATOM 878 C C . LEU A 1 111 ? -23.930 14.281 5.042 1.00 63.41 111 LEU A C 1
ATOM 880 O O . LEU A 1 111 ? -23.498 15.385 5.392 1.00 63.41 111 LEU A O 1
ATOM 884 N N . THR A 1 112 ? -24.067 13.967 3.754 1.00 52.47 112 THR A N 1
ATOM 885 C CA . THR A 1 112 ? -23.690 14.880 2.660 1.00 52.47 112 THR A CA 1
ATOM 886 C C . THR A 1 112 ? -24.422 16.226 2.710 1.00 52.47 112 THR A C 1
ATOM 888 O O . THR A 1 112 ? -23.867 17.251 2.316 1.00 52.47 112 THR A O 1
ATOM 891 N N . GLU A 1 113 ? -25.630 16.241 3.265 1.00 52.31 113 GLU A N 1
ATOM 892 C CA . GLU A 1 113 ? -26.495 17.397 3.478 1.00 52.31 113 GLU A CA 1
ATOM 893 C C . GLU A 1 113 ? -26.013 18.342 4.589 1.00 52.31 113 GLU A C 1
ATOM 895 O O . GLU A 1 113 ? -26.414 19.505 4.617 1.00 52.31 113 GLU A O 1
ATOM 900 N N . ARG A 1 114 ? -25.119 17.882 5.476 1.00 57.91 114 ARG A N 1
ATOM 901 C CA . ARG A 1 114 ? -24.510 18.701 6.540 1.00 57.91 114 ARG A CA 1
ATOM 902 C C . ARG A 1 114 ? -23.160 19.309 6.149 1.00 57.91 114 ARG A C 1
ATOM 904 O O . ARG A 1 114 ? -22.510 19.945 6.979 1.00 57.91 114 ARG A O 1
ATOM 911 N N . ARG A 1 115 ? -22.717 19.133 4.900 1.00 58.62 115 ARG A N 1
ATOM 912 C CA . ARG A 1 115 ? -21.467 19.723 4.401 1.00 58.62 115 ARG A CA 1
ATOM 913 C C . ARG A 1 115 ? -21.590 21.245 4.308 1.00 58.62 115 ARG A C 1
ATOM 915 O O . ARG A 1 115 ? -22.556 21.772 3.757 1.00 58.62 115 ARG A O 1
ATOM 922 N N . LEU A 1 116 ? -20.578 21.956 4.805 1.00 56.00 116 LEU A N 1
ATOM 923 C CA . LEU A 1 116 ? -20.481 23.407 4.647 1.00 56.00 116 LEU A CA 1
ATOM 924 C C . LEU A 1 116 ? -20.391 23.763 3.157 1.00 56.00 116 LEU A C 1
ATOM 926 O O . LEU A 1 116 ? -19.543 23.241 2.432 1.00 56.00 116 LEU A O 1
ATOM 930 N N . LYS A 1 117 ? -21.257 24.670 2.700 1.00 55.22 117 LYS A N 1
ATOM 931 C CA . LYS A 1 117 ? -21.183 25.226 1.346 1.00 55.22 117 LYS A CA 1
ATOM 932 C C . LYS A 1 117 ? -20.061 26.268 1.300 1.00 55.22 117 LYS A C 1
ATOM 934 O O . LYS A 1 117 ? -20.047 27.174 2.125 1.00 55.22 117 LYS A O 1
ATOM 939 N N . GLY A 1 118 ? -19.151 26.157 0.332 1.00 54.59 118 GLY A N 1
ATOM 940 C CA . GLY A 1 118 ? -18.139 27.187 0.056 1.00 54.59 118 GLY A CA 1
ATOM 941 C C . GLY A 1 118 ? -16.744 26.957 0.645 1.00 54.59 118 GLY A C 1
ATOM 942 O O . GLY A 1 118 ? -15.882 27.812 0.467 1.00 54.59 118 GLY A O 1
ATOM 943 N N . LEU A 1 119 ? -16.477 25.819 1.295 1.00 57.19 119 LEU A N 1
ATOM 944 C CA . LEU A 1 119 ? -15.092 25.413 1.557 1.00 57.19 119 LEU A CA 1
ATOM 945 C C . LEU A 1 119 ? -14.451 24.899 0.261 1.00 57.19 119 LEU A C 1
ATOM 947 O O . LEU A 1 119 ? -1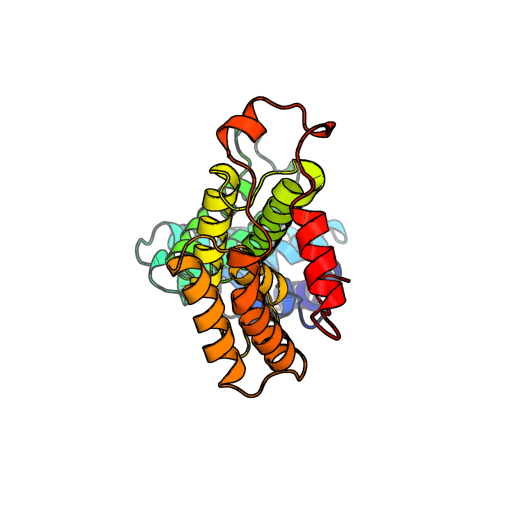5.058 24.102 -0.455 1.00 57.19 119 LEU A O 1
ATOM 951 N N . ARG A 1 120 ? -13.227 25.360 -0.028 1.00 62.19 120 ARG A N 1
ATOM 952 C CA . ARG A 1 120 ? -12.436 24.914 -1.188 1.00 62.19 120 ARG A CA 1
ATOM 953 C C . ARG A 1 120 ? -12.075 23.428 -1.085 1.00 62.19 120 ARG A C 1
ATOM 955 O O . ARG A 1 120 ? -12.122 22.735 -2.094 1.00 62.19 120 ARG A O 1
ATOM 962 N N . ASP A 1 121 ? -11.808 22.963 0.136 1.00 56.47 121 ASP A N 1
ATOM 963 C CA . ASP A 1 121 ? -11.444 21.584 0.459 1.00 56.47 121 ASP A CA 1
ATOM 964 C C . ASP A 1 121 ? -12.415 21.003 1.506 1.00 56.47 121 ASP A C 1
ATOM 966 O O . ASP A 1 121 ? -12.745 21.676 2.490 1.00 56.47 121 ASP A O 1
ATOM 970 N N . PRO A 1 122 ? -12.919 19.769 1.329 1.00 58.69 122 PRO A N 1
ATOM 971 C CA . PRO A 1 122 ? -13.856 19.170 2.272 1.00 58.69 122 PRO A CA 1
ATOM 972 C C . PRO A 1 122 ? -13.149 18.731 3.568 1.00 58.69 122 PRO A C 1
ATOM 974 O O . PRO A 1 122 ? -12.012 18.268 3.539 1.00 58.69 122 PRO A O 1
ATOM 977 N N . ARG A 1 123 ? -13.833 18.817 4.720 1.00 63.91 123 ARG A N 1
ATOM 978 C CA . ARG A 1 123 ? -13.246 18.510 6.045 1.00 63.91 123 ARG A CA 1
ATOM 979 C C . ARG A 1 123 ? -12.647 17.104 6.154 1.00 63.91 123 ARG A C 1
ATOM 981 O O . ARG A 1 123 ? -11.601 16.957 6.775 1.00 63.91 123 ARG A O 1
ATOM 988 N N . TRP A 1 124 ? -13.259 16.097 5.527 1.00 60.31 124 TRP A N 1
ATOM 989 C CA . TRP A 1 124 ? -12.692 14.744 5.482 1.00 60.31 124 TRP A CA 1
ATOM 990 C C . TRP A 1 124 ? -11.305 14.722 4.821 1.00 60.31 124 TRP A C 1
ATOM 992 O O . TRP A 1 124 ? -10.416 14.031 5.305 1.00 60.31 124 TRP A O 1
ATOM 1002 N N . LEU A 1 125 ? -11.082 15.514 3.764 1.00 59.03 125 LEU A N 1
ATOM 1003 C CA . LEU A 1 125 ? -9.786 15.589 3.086 1.00 59.03 125 LEU A CA 1
ATOM 1004 C C . LEU A 1 125 ? -8.727 16.206 4.004 1.00 59.03 125 LEU A C 1
ATOM 1006 O O . LEU A 1 125 ? -7.645 15.644 4.143 1.00 59.03 125 LEU A O 1
ATOM 1010 N N . LEU A 1 126 ? -9.069 17.305 4.682 1.00 67.00 126 LEU A N 1
ATOM 1011 C CA . LEU A 1 126 ? -8.186 17.948 5.660 1.00 67.00 126 LEU A CA 1
ATOM 1012 C C . LEU A 1 126 ? -7.863 17.006 6.835 1.00 67.00 126 LEU A C 1
ATOM 1014 O O . LEU A 1 126 ? -6.714 16.908 7.260 1.00 67.00 126 LEU A O 1
ATOM 1018 N N . GLY A 1 127 ? -8.860 16.257 7.319 1.00 64.56 127 GLY A N 1
ATOM 1019 C CA . GLY A 1 127 ? -8.682 15.245 8.362 1.00 64.56 127 GLY A CA 1
ATOM 1020 C C . GLY A 1 127 ? -7.745 14.109 7.942 1.00 64.56 127 GLY A C 1
ATOM 1021 O O . GLY A 1 127 ? -6.880 13.710 8.722 1.00 64.56 127 GLY A O 1
ATOM 1022 N N . PHE A 1 128 ? -7.857 13.616 6.702 1.00 65.00 128 PHE A N 1
ATOM 1023 C CA . PHE A 1 128 ? -6.939 12.601 6.176 1.00 65.00 128 PHE A CA 1
ATOM 1024 C C . PHE A 1 128 ? -5.526 13.135 5.939 1.00 65.00 128 PHE A C 1
ATOM 1026 O O . PHE A 1 128 ? -4.580 12.422 6.250 1.00 65.00 128 PHE A O 1
ATOM 1033 N N . GLN A 1 129 ? -5.362 14.373 5.463 1.00 68.38 129 GLN A N 1
ATOM 1034 C CA . GLN A 1 129 ? -4.041 15.005 5.334 1.00 68.38 129 GLN A CA 1
ATOM 1035 C C . GLN A 1 129 ? -3.347 15.126 6.698 1.00 68.38 129 GLN A C 1
ATOM 1037 O O . GLN A 1 129 ? -2.161 14.838 6.831 1.00 68.38 129 GLN A O 1
ATOM 1042 N N . GLN A 1 130 ? -4.093 15.473 7.748 1.00 67.94 130 GLN A N 1
ATOM 1043 C CA . GLN A 1 130 ? -3.547 15.523 9.103 1.00 67.94 130 GLN A CA 1
ATOM 1044 C C . GLN A 1 130 ? -3.214 14.126 9.654 1.00 67.94 130 GLN A C 1
ATOM 1046 O O . GLN A 1 130 ? -2.188 13.944 10.312 1.00 67.94 130 GLN A O 1
ATOM 1051 N N . ALA A 1 131 ? -4.055 13.124 9.379 1.00 65.94 131 ALA A N 1
ATOM 1052 C CA . ALA A 1 131 ? -3.775 11.736 9.739 1.00 65.94 131 ALA A CA 1
ATOM 1053 C C . ALA A 1 131 ? -2.539 11.196 9.004 1.00 65.94 131 ALA A C 1
ATOM 1055 O O . ALA A 1 131 ? -1.744 10.481 9.606 1.00 65.94 131 ALA A O 1
ATOM 1056 N N . GLU A 1 132 ? -2.347 11.566 7.738 1.00 63.62 132 GLU A N 1
ATOM 1057 C CA . GLU A 1 132 ? -1.150 11.255 6.959 1.00 63.62 132 GLU A CA 1
ATOM 1058 C C . GLU A 1 132 ? 0.108 11.847 7.607 1.00 63.62 132 GLU A C 1
ATOM 1060 O O . GLU A 1 132 ? 1.084 11.121 7.763 1.00 63.62 132 GLU A O 1
ATOM 1065 N N . LEU A 1 133 ? 0.075 13.102 8.072 1.00 70.94 133 LEU A N 1
ATOM 1066 C CA . LEU A 1 133 ? 1.199 13.710 8.798 1.00 70.94 133 LEU A CA 1
ATOM 1067 C C . LEU A 1 133 ? 1.551 12.942 10.083 1.00 70.94 133 LEU A C 1
ATOM 1069 O O . LEU A 1 133 ? 2.725 12.688 10.353 1.00 70.94 133 LEU A O 1
ATOM 1073 N N . PHE A 1 134 ? 0.551 12.537 10.873 1.00 67.31 134 PHE A N 1
ATOM 1074 C CA . PHE A 1 134 ? 0.793 11.731 12.076 1.00 67.31 134 PHE A CA 1
ATOM 1075 C C . PHE A 1 134 ? 1.280 10.326 11.755 1.00 67.31 134 PHE A C 1
ATOM 1077 O O . PHE A 1 134 ? 2.149 9.813 12.461 1.00 67.31 134 PHE A O 1
ATOM 1084 N N . LEU A 1 135 ? 0.741 9.712 10.700 1.00 62.66 135 LEU A N 1
ATOM 1085 C CA . LEU A 1 135 ? 1.224 8.434 10.202 1.00 62.66 135 LEU A CA 1
ATOM 1086 C C . LEU A 1 135 ? 2.688 8.585 9.822 1.00 62.66 135 LEU A C 1
ATOM 1088 O O . LEU A 1 135 ? 3.489 7.954 10.479 1.00 62.66 135 LEU A O 1
ATOM 1092 N N . GLN A 1 136 ? 3.056 9.497 8.921 1.00 63.00 136 GLN A N 1
ATOM 1093 C CA . GLN A 1 136 ? 4.447 9.745 8.513 1.00 63.00 136 GLN A CA 1
ATOM 1094 C C . GLN A 1 136 ? 5.405 9.985 9.694 1.00 63.00 136 GLN A C 1
ATOM 1096 O O . GLN A 1 136 ? 6.557 9.552 9.646 1.00 63.00 136 GLN A O 1
ATOM 1101 N N . ALA A 1 137 ? 4.941 10.652 10.757 1.00 66.44 137 ALA A N 1
ATOM 1102 C CA . ALA A 1 137 ? 5.734 10.901 11.960 1.00 66.44 137 ALA A CA 1
ATOM 1103 C C . ALA A 1 137 ? 5.914 9.662 12.862 1.00 66.44 137 ALA A C 1
ATOM 1105 O O . ALA A 1 137 ? 6.955 9.529 13.506 1.00 66.44 137 ALA A O 1
ATOM 1106 N N . THR A 1 138 ? 4.924 8.765 12.925 1.00 58.53 138 THR A N 1
ATOM 1107 C CA . THR A 1 138 ? 4.908 7.609 13.852 1.00 58.53 138 THR A CA 1
ATOM 1108 C C . THR A 1 138 ? 5.187 6.259 13.198 1.00 58.53 138 THR A C 1
ATOM 1110 O O . THR A 1 138 ? 5.636 5.324 13.857 1.00 58.53 138 THR A O 1
ATOM 1113 N N . ASP A 1 139 ? 4.963 6.174 11.898 1.00 56.06 139 ASP A N 1
ATOM 1114 C CA . ASP A 1 139 ? 5.259 5.087 10.982 1.00 56.06 139 ASP A CA 1
ATOM 1115 C C . ASP A 1 139 ? 5.799 5.770 9.719 1.00 56.06 139 ASP A C 1
ATOM 1117 O O . ASP A 1 139 ? 5.037 6.411 9.001 1.00 56.06 139 ASP A O 1
ATOM 1121 N N . GLN A 1 140 ? 7.104 5.673 9.436 1.00 54.88 140 GLN A N 1
ATOM 1122 C CA . GLN A 1 140 ? 7.775 6.339 8.297 1.00 54.88 140 GLN A CA 1
ATOM 1123 C C . GLN A 1 140 ? 7.311 5.823 6.905 1.00 54.88 140 GLN A C 1
ATOM 1125 O O . GLN A 1 140 ? 8.086 5.711 5.956 1.00 54.88 140 GLN A O 1
ATOM 1130 N N . GLY A 1 141 ? 6.033 5.476 6.765 1.00 48.00 141 GLY A N 1
ATOM 1131 C CA . GLY A 1 141 ? 5.330 5.083 5.561 1.00 48.00 141 GLY A CA 1
ATOM 1132 C C . GLY A 1 141 ? 5.422 3.595 5.253 1.00 48.00 141 GLY A C 1
ATOM 1133 O O . GLY A 1 141 ? 4.982 3.190 4.178 1.00 48.00 141 GLY A O 1
ATOM 1134 N N . LEU A 1 142 ? 5.928 2.746 6.158 1.00 48.25 142 LEU A N 1
ATOM 1135 C CA . LEU A 1 142 ? 6.198 1.326 5.877 1.00 48.25 142 LEU A CA 1
ATOM 1136 C C . LEU A 1 142 ? 4.978 0.574 5.329 1.00 48.25 142 LEU A C 1
ATOM 1138 O O . LEU A 1 142 ? 5.120 -0.378 4.557 1.00 48.25 142 LEU A O 1
ATOM 1142 N N . ARG A 1 143 ? 3.769 1.017 5.695 1.00 41.81 143 ARG A N 1
ATOM 1143 C CA . ARG A 1 143 ? 2.492 0.467 5.225 1.00 41.81 143 ARG A CA 1
ATOM 1144 C C . ARG A 1 143 ? 2.020 1.022 3.862 1.00 41.81 143 ARG A C 1
ATOM 1146 O O . ARG A 1 143 ? 1.353 0.282 3.139 1.00 41.81 143 ARG A O 1
ATOM 1153 N N . PHE A 1 144 ? 2.392 2.248 3.473 1.00 42.72 144 PHE A N 1
ATOM 1154 C CA . PHE A 1 144 ? 2.000 2.907 2.206 1.00 42.72 144 PHE A CA 1
ATOM 1155 C C . PHE A 1 144 ? 3.021 2.744 1.069 1.00 42.72 144 PHE A C 1
ATOM 1157 O O . PHE A 1 144 ? 2.650 2.818 -0.101 1.00 42.72 144 PHE A O 1
ATOM 1164 N N . TRP A 1 145 ? 4.281 2.421 1.376 1.00 50.84 145 TRP A N 1
ATOM 1165 C CA . TRP A 1 145 ? 5.310 2.154 0.357 1.00 50.84 145 TRP A CA 1
ATOM 1166 C C . TRP A 1 145 ? 5.094 0.840 -0.410 1.00 50.84 145 TRP A C 1
ATOM 1168 O O . TRP A 1 145 ? 5.776 0.557 -1.392 1.00 50.84 145 TRP A O 1
ATOM 1178 N N . LYS A 1 146 ? 4.140 0.006 0.018 1.00 53.62 146 LYS A N 1
ATOM 1179 C CA . LYS A 1 146 ? 3.877 -1.303 -0.596 1.00 53.62 146 LYS A CA 1
ATOM 1180 C C . LYS A 1 146 ? 3.074 -1.172 -1.894 1.00 53.62 146 LYS A C 1
ATOM 1182 O O . LYS A 1 146 ? 3.566 -1.667 -2.906 1.00 53.62 146 LYS A O 1
ATOM 1187 N N . PRO A 1 147 ? 1.925 -0.457 -1.934 1.00 60.72 147 PRO A N 1
ATOM 1188 C CA . PRO A 1 147 ? 1.330 -0.010 -3.194 1.00 60.72 147 PRO A CA 1
ATOM 1189 C C . PRO A 1 147 ? 2.335 0.719 -4.081 1.00 60.72 1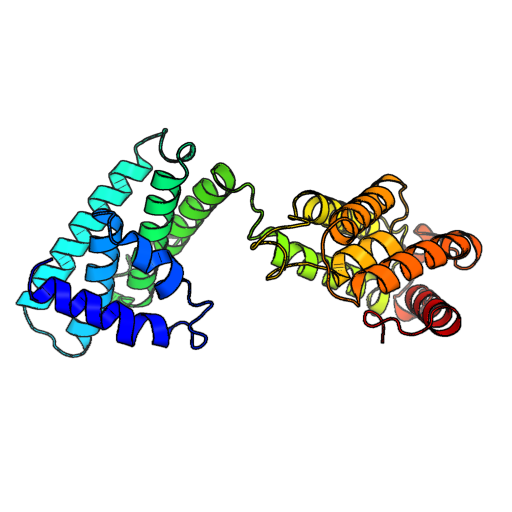47 PRO A C 1
ATOM 1191 O O . PRO A 1 147 ? 2.336 0.508 -5.287 1.00 60.72 147 PRO 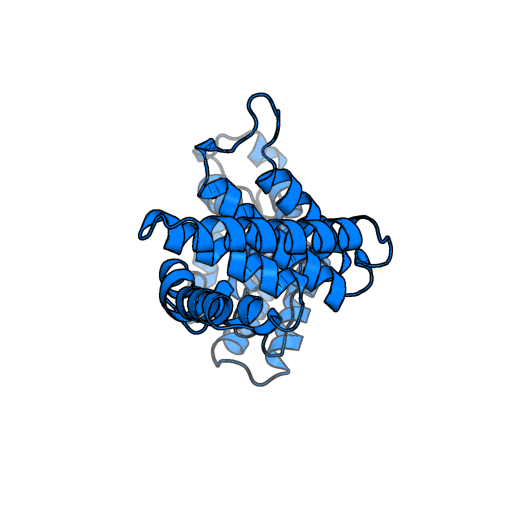A O 1
ATOM 1194 N N . GLU A 1 148 ? 3.215 1.520 -3.480 1.00 78.12 148 GLU A N 1
ATOM 1195 C CA . GLU A 1 148 ? 4.197 2.308 -4.215 1.00 78.12 148 GLU A CA 1
ATOM 1196 C C . GLU A 1 148 ? 5.239 1.436 -4.924 1.00 78.12 148 GLU A C 1
ATOM 1198 O O . GLU A 1 148 ? 5.501 1.644 -6.102 1.00 78.12 148 GLU A O 1
ATOM 1203 N N . ALA A 1 149 ? 5.745 0.377 -4.289 1.00 82.06 149 ALA A N 1
ATOM 1204 C CA . ALA A 1 149 ? 6.657 -0.571 -4.933 1.00 82.06 149 ALA A CA 1
ATOM 1205 C C . ALA A 1 149 ? 6.017 -1.281 -6.132 1.00 82.06 149 ALA A C 1
ATOM 1207 O O . ALA A 1 149 ? 6.649 -1.448 -7.173 1.00 82.06 149 ALA A O 1
ATOM 1208 N N . TRP A 1 150 ? 4.748 -1.678 -6.000 1.00 79.31 150 TRP A N 1
ATOM 1209 C CA . TRP A 1 150 ? 3.990 -2.298 -7.088 1.00 79.31 150 TRP A CA 1
ATOM 1210 C C . TRP A 1 150 ? 3.642 -1.292 -8.193 1.00 79.31 150 TRP A C 1
ATOM 1212 O O . TRP A 1 150 ? 3.742 -1.626 -9.373 1.00 79.31 150 TRP A O 1
ATOM 1222 N N . ARG A 1 151 ? 3.302 -0.049 -7.834 1.00 84.62 151 ARG A N 1
ATOM 1223 C CA . ARG A 1 151 ? 3.068 1.060 -8.769 1.00 84.62 151 ARG A CA 1
ATOM 1224 C C . ARG A 1 151 ? 4.335 1.382 -9.557 1.00 84.62 151 ARG A C 1
ATOM 1226 O O . ARG A 1 151 ? 4.282 1.482 -10.779 1.00 84.62 151 ARG A O 1
ATOM 1233 N N . LEU A 1 152 ? 5.474 1.489 -8.877 1.00 85.81 152 LEU A N 1
ATOM 1234 C CA . LEU A 1 152 ? 6.778 1.729 -9.486 1.00 85.81 152 LEU A CA 1
ATOM 1235 C C . LEU A 1 152 ? 7.189 0.550 -10.370 1.00 85.81 152 LEU A C 1
ATOM 1237 O O . LEU A 1 152 ? 7.564 0.778 -11.512 1.00 85.81 152 LEU A O 1
ATOM 1241 N N . ALA A 1 153 ? 7.025 -0.700 -9.925 1.00 84.25 153 ALA A N 1
ATOM 1242 C CA . ALA A 1 153 ? 7.278 -1.875 -10.763 1.00 84.25 153 ALA A CA 1
ATOM 1243 C C . ALA A 1 153 ? 6.414 -1.886 -12.038 1.00 84.25 153 ALA A C 1
ATOM 1245 O O . ALA A 1 153 ? 6.913 -2.202 -13.118 1.00 84.25 153 ALA A O 1
ATOM 1246 N N . ALA A 1 154 ? 5.143 -1.480 -11.945 1.00 79.19 154 ALA A N 1
ATOM 1247 C CA . ALA A 1 154 ? 4.274 -1.328 -13.108 1.00 79.19 154 ALA A CA 1
ATOM 1248 C C . ALA A 1 154 ? 4.753 -0.207 -14.049 1.00 79.19 154 ALA A C 1
ATOM 1250 O O . ALA A 1 154 ? 4.777 -0.399 -15.263 1.00 79.19 154 ALA A O 1
ATOM 1251 N N . ILE A 1 155 ? 5.186 0.940 -13.515 1.00 81.19 155 ILE A N 1
ATOM 1252 C CA . ILE A 1 155 ? 5.756 2.038 -14.314 1.00 81.19 155 ILE A CA 1
ATOM 1253 C C . ILE A 1 155 ? 7.023 1.584 -15.031 1.00 81.19 155 ILE A C 1
ATOM 1255 O O . ILE A 1 155 ? 7.140 1.795 -16.236 1.00 81.19 155 ILE A O 1
ATOM 1259 N N . VAL A 1 156 ? 7.933 0.925 -14.313 1.00 84.00 156 VAL A N 1
ATOM 1260 C CA . VAL A 1 156 ? 9.154 0.328 -14.860 1.00 84.00 156 VAL A CA 1
ATOM 1261 C C . VAL A 1 156 ? 8.777 -0.603 -16.014 1.00 84.00 156 VAL A C 1
ATOM 1263 O O . VAL A 1 156 ? 9.215 -0.400 -17.143 1.00 84.00 156 VAL A O 1
ATOM 1266 N N . TYR A 1 157 ? 7.870 -1.553 -15.787 1.00 82.06 157 TYR A N 1
ATOM 1267 C CA . TYR A 1 157 ? 7.399 -2.469 -16.825 1.00 82.06 157 TYR A CA 1
ATOM 1268 C C . TYR A 1 157 ? 6.827 -1.753 -18.064 1.00 82.06 157 TYR A C 1
ATOM 1270 O O . TYR A 1 157 ? 7.146 -2.129 -19.193 1.00 82.06 157 TYR A O 1
ATOM 1278 N N . LEU A 1 158 ? 6.035 -0.689 -17.890 1.00 77.38 158 LEU A N 1
ATOM 1279 C CA . LEU A 1 158 ? 5.506 0.112 -19.001 1.00 77.38 158 LEU A CA 1
ATOM 1280 C C . LEU A 1 158 ? 6.610 0.879 -19.746 1.00 77.38 158 LEU A C 1
ATOM 1282 O O . LEU A 1 158 ? 6.597 0.929 -20.977 1.00 77.38 158 LEU A O 1
ATOM 1286 N N . GLN A 1 159 ? 7.584 1.445 -19.031 1.00 85.19 159 GLN A N 1
ATOM 1287 C CA . GLN A 1 159 ? 8.737 2.119 -19.633 1.00 85.19 159 GLN A CA 1
ATOM 1288 C C . GLN A 1 159 ? 9.527 1.164 -20.540 1.00 85.19 159 GLN A C 1
ATOM 1290 O O . GLN A 1 159 ? 9.914 1.541 -21.646 1.00 85.19 159 GLN A O 1
ATOM 1295 N N . TYR A 1 160 ? 9.696 -0.087 -20.118 1.00 80.56 160 TYR A N 1
ATOM 1296 C CA . TYR A 1 160 ? 10.379 -1.110 -20.904 1.00 80.56 160 TYR A CA 1
ATOM 1297 C C . TYR A 1 160 ? 9.540 -1.648 -22.061 1.00 80.56 160 TYR A C 1
ATOM 1299 O O . TYR A 1 160 ? 9.996 -1.642 -23.200 1.00 80.56 160 TYR A O 1
ATOM 1307 N N . ARG A 1 161 ? 8.318 -2.114 -21.794 1.00 78.69 161 ARG A N 1
ATOM 1308 C CA . ARG A 1 161 ? 7.523 -2.851 -22.786 1.00 78.69 161 ARG A CA 1
ATOM 1309 C C . ARG A 1 161 ? 6.761 -1.937 -23.740 1.00 78.69 161 ARG A C 1
ATOM 1311 O O . ARG A 1 161 ? 6.693 -2.203 -24.936 1.00 78.69 161 ARG A O 1
ATOM 1318 N N . VAL A 1 162 ? 6.177 -0.855 -23.224 1.00 76.25 162 VAL A N 1
ATOM 1319 C CA . VAL A 1 162 ? 5.349 0.060 -24.025 1.00 76.25 162 VAL A CA 1
ATOM 1320 C C . VAL A 1 162 ? 6.207 1.150 -24.645 1.00 76.25 162 VAL A C 1
ATOM 1322 O O . VAL A 1 162 ? 6.126 1.388 -25.847 1.00 76.25 162 VAL A O 1
ATOM 1325 N N . LEU A 1 163 ? 7.055 1.798 -23.844 1.00 81.44 163 LEU A N 1
ATOM 1326 C CA . LEU A 1 163 ? 7.878 2.911 -24.322 1.00 81.44 163 LEU A CA 1
ATOM 1327 C C . LEU A 1 163 ? 9.212 2.458 -24.932 1.00 81.44 163 LEU A C 1
ATOM 1329 O O . LEU A 1 163 ? 9.898 3.281 -25.545 1.00 81.44 163 LEU A O 1
ATOM 1333 N N . ARG A 1 164 ? 9.569 1.170 -24.806 1.00 84.19 164 ARG A N 1
ATOM 1334 C CA . ARG A 1 164 ? 10.826 0.588 -25.312 1.00 84.19 164 ARG A CA 1
ATOM 1335 C C . ARG A 1 164 ? 12.064 1.360 -24.858 1.00 84.19 164 ARG A C 1
ATOM 1337 O O . ARG A 1 164 ? 12.996 1.572 -25.632 1.00 84.19 164 ARG A O 1
ATOM 1344 N N . LEU A 1 165 ? 12.052 1.825 -23.610 1.00 87.12 165 LEU A N 1
ATOM 1345 C CA . LEU A 1 165 ? 13.193 2.506 -23.012 1.00 87.12 165 LEU A CA 1
ATOM 1346 C C . LEU A 1 165 ? 14.216 1.464 -22.530 1.00 87.12 165 LEU A C 1
ATOM 1348 O O . LEU A 1 165 ? 13.830 0.475 -21.904 1.00 87.12 165 LEU A O 1
ATOM 1352 N N . PRO A 1 166 ? 15.517 1.649 -22.808 1.00 88.50 166 PRO A N 1
ATOM 1353 C CA . PRO A 1 166 ? 16.558 0.777 -22.283 1.00 88.50 166 PRO A CA 1
ATOM 1354 C C . PRO A 1 166 ? 16.785 1.038 -20.789 1.00 88.50 166 PRO A C 1
ATOM 1356 O O . PRO A 1 166 ? 16.472 2.108 -20.267 1.00 88.50 166 PRO A O 1
ATOM 1359 N N . ARG A 1 167 ? 17.395 0.078 -20.084 1.00 87.62 167 ARG A N 1
ATOM 1360 C CA . ARG A 1 167 ? 17.570 0.154 -18.620 1.00 87.62 167 ARG A CA 1
ATOM 1361 C C . ARG A 1 167 ? 18.455 1.302 -18.122 1.00 87.62 167 ARG A C 1
ATOM 1363 O O . ARG A 1 167 ? 18.374 1.676 -16.960 1.00 87.62 167 ARG A O 1
ATOM 1370 N N . ASN A 1 168 ? 19.299 1.851 -18.991 1.00 89.50 168 ASN A N 1
ATOM 1371 C CA . ASN A 1 168 ? 20.160 3.003 -18.715 1.00 89.50 168 ASN A CA 1
ATOM 1372 C C . ASN A 1 168 ? 19.486 4.351 -19.031 1.00 89.50 168 ASN A C 1
ATOM 1374 O O . ASN A 1 168 ? 20.114 5.392 -18.854 1.00 89.50 168 ASN A O 1
ATOM 1378 N N . HIS A 1 169 ? 18.235 4.358 -19.500 1.00 90.75 169 HIS A N 1
ATOM 1379 C CA . HIS A 1 169 ? 17.500 5.590 -19.753 1.00 90.75 169 HIS A CA 1
ATOM 1380 C C . HIS A 1 169 ? 17.239 6.354 -18.447 1.00 90.75 169 HIS A C 1
ATOM 1382 O O . HIS A 1 169 ? 16.847 5.757 -17.444 1.00 90.75 169 HIS A O 1
ATOM 1388 N N . ALA A 1 170 ? 17.404 7.680 -18.457 1.00 90.75 170 ALA A N 1
ATOM 1389 C CA . ALA A 1 170 ? 17.352 8.502 -17.244 1.00 90.75 170 ALA A CA 1
ATOM 1390 C C . ALA A 1 170 ? 16.040 8.334 -16.457 1.00 90.75 170 ALA A C 1
ATOM 1392 O O . ALA A 1 170 ? 16.068 8.164 -15.240 1.00 90.75 170 ALA A O 1
ATOM 1393 N N . SER A 1 171 ? 14.893 8.301 -17.145 1.00 88.44 171 SER A N 1
ATOM 1394 C CA . SER A 1 171 ? 13.592 8.090 -16.490 1.00 88.44 171 SER A CA 1
ATOM 1395 C C . SER A 1 171 ? 13.483 6.722 -15.812 1.00 88.44 171 SER A C 1
ATOM 1397 O O . SER A 1 171 ? 12.882 6.618 -14.750 1.00 88.44 171 SER A O 1
ATOM 1399 N N . VAL A 1 172 ? 14.079 5.688 -16.411 1.00 90.69 172 VAL A N 1
ATOM 1400 C CA . VAL A 1 172 ? 14.067 4.320 -15.885 1.00 90.69 172 VAL A CA 1
ATOM 1401 C C . VAL A 1 172 ? 14.962 4.235 -14.656 1.00 90.69 172 VAL A C 1
ATOM 1403 O O . VAL A 1 172 ? 14.545 3.722 -13.623 1.00 90.69 172 VAL A O 1
ATOM 1406 N N . VAL A 1 173 ? 16.163 4.814 -14.728 1.00 92.50 173 VAL A N 1
ATOM 1407 C CA . VAL A 1 173 ? 17.098 4.874 -13.597 1.00 92.50 173 VAL A CA 1
ATOM 1408 C C . VAL A 1 173 ? 16.488 5.624 -12.409 1.00 92.50 173 VAL A C 1
ATOM 1410 O O . VAL A 1 173 ? 16.630 5.168 -11.276 1.00 92.50 173 VAL A O 1
ATOM 1413 N N . LEU A 1 174 ? 15.772 6.728 -12.653 1.00 91.00 174 LEU A N 1
ATOM 1414 C CA . LEU A 1 174 ? 15.042 7.454 -11.608 1.00 91.00 174 LEU A CA 1
ATOM 1415 C C . LEU A 1 174 ? 13.949 6.587 -10.973 1.00 91.00 174 LEU A C 1
ATOM 1417 O O . LEU A 1 174 ? 13.900 6.474 -9.753 1.00 91.00 174 LEU A O 1
ATOM 1421 N N . THR A 1 175 ? 13.133 5.898 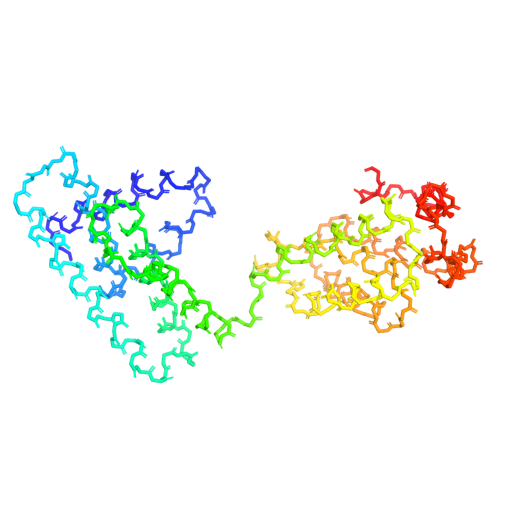-11.777 1.00 90.12 175 THR A N 1
ATOM 1422 C CA . THR A 1 175 ? 12.090 5.011 -11.234 1.00 90.12 175 THR A CA 1
ATOM 1423 C C . THR A 1 175 ? 12.687 3.828 -10.454 1.00 90.12 175 THR A C 1
ATOM 1425 O O . THR A 1 175 ? 12.162 3.457 -9.407 1.00 90.12 175 THR A O 1
ATOM 1428 N N . LEU A 1 176 ? 13.813 3.260 -10.905 1.00 93.88 176 LEU A N 1
ATOM 1429 C CA . LEU A 1 176 ? 14.534 2.210 -10.171 1.00 93.88 176 LEU A CA 1
ATOM 1430 C C . LEU A 1 176 ? 15.124 2.724 -8.852 1.00 93.88 176 LEU A C 1
ATOM 1432 O O . LEU A 1 176 ? 15.131 1.986 -7.870 1.00 93.88 176 LEU A O 1
ATOM 1436 N N . LYS A 1 177 ? 15.583 3.980 -8.805 1.00 93.62 177 LYS A N 1
ATOM 1437 C CA . LYS A 1 177 ? 16.046 4.619 -7.567 1.00 93.62 177 LYS A CA 1
ATOM 1438 C C . LYS A 1 177 ? 14.906 4.745 -6.556 1.00 93.62 177 LYS A C 1
ATOM 1440 O O . LYS A 1 177 ? 15.084 4.374 -5.397 1.00 93.62 177 LYS A O 1
ATOM 1445 N N . ASP A 1 178 ? 13.739 5.208 -6.994 1.00 90.12 178 ASP A N 1
ATOM 1446 C CA . ASP A 1 178 ? 12.554 5.322 -6.136 1.00 90.12 178 ASP A CA 1
ATOM 1447 C C . ASP A 1 178 ? 12.086 3.947 -5.642 1.00 90.12 178 ASP A C 1
ATOM 1449 O O . ASP A 1 178 ? 11.776 3.767 -4.461 1.00 90.12 178 ASP A O 1
ATOM 1453 N N . LEU A 1 179 ? 12.135 2.937 -6.517 1.00 90.75 179 LEU A N 1
ATOM 1454 C CA . LEU A 1 179 ? 11.830 1.557 -6.152 1.00 90.75 179 LEU A CA 1
ATOM 1455 C C . LEU A 1 179 ? 12.832 1.013 -5.124 1.00 90.75 179 LEU A C 1
ATOM 1457 O O . LEU A 1 179 ? 12.424 0.394 -4.144 1.00 90.75 179 LEU A O 1
ATOM 1461 N N . ALA A 1 180 ? 14.128 1.283 -5.294 1.00 92.88 180 ALA A N 1
ATOM 1462 C CA . ALA A 1 180 ? 15.157 0.899 -4.333 1.00 92.88 180 ALA A CA 1
ATOM 1463 C C . ALA A 1 180 ? 14.935 1.542 -2.957 1.00 92.88 180 ALA A C 1
ATOM 1465 O O . ALA A 1 180 ? 15.110 0.874 -1.938 1.00 92.88 180 ALA A O 1
ATOM 1466 N N . MET A 1 181 ? 14.514 2.810 -2.909 1.00 89.88 181 MET A N 1
ATOM 1467 C CA . MET A 1 181 ? 14.148 3.467 -1.650 1.00 89.88 181 MET A CA 1
ATOM 1468 C C . MET A 1 181 ? 12.963 2.769 -0.977 1.00 89.88 181 MET A C 1
ATOM 1470 O O . MET A 1 181 ? 13.031 2.497 0.219 1.00 89.88 181 MET A O 1
ATOM 1474 N N . CYS A 1 182 ? 11.930 2.393 -1.738 1.00 86.25 182 CYS A N 1
ATOM 1475 C CA . CYS A 1 182 ? 10.799 1.634 -1.199 1.00 86.25 182 CYS A CA 1
ATOM 1476 C C . CYS A 1 182 ? 11.243 0.277 -0.631 1.00 86.25 182 CYS A C 1
ATOM 1478 O O . CYS A 1 182 ? 10.833 -0.087 0.468 1.00 86.25 182 CYS A O 1
ATOM 1480 N N . VAL A 1 183 ? 12.101 -0.456 -1.352 1.00 87.94 183 VAL A N 1
ATOM 1481 C CA . VAL A 1 183 ? 12.591 -1.782 -0.935 1.00 87.94 183 VAL A CA 1
ATOM 1482 C C . VAL A 1 183 ? 13.419 -1.715 0.348 1.00 87.94 183 VAL A C 1
ATOM 1484 O O . VAL A 1 183 ? 13.196 -2.532 1.237 1.00 87.94 183 VAL A O 1
ATOM 1487 N N . LYS A 1 184 ? 14.313 -0.725 0.489 1.00 87.94 184 LYS A N 1
ATOM 1488 C CA . LYS A 1 184 ? 15.146 -0.541 1.697 1.00 87.94 184 LYS A CA 1
ATOM 1489 C C . LYS A 1 184 ? 14.339 -0.387 2.984 1.00 87.94 184 LYS A C 1
ATOM 1491 O O . LYS A 1 184 ? 14.841 -0.689 4.059 1.00 87.94 184 LYS A O 1
ATOM 1496 N N . LEU A 1 185 ? 13.124 0.139 2.880 1.00 81.38 185 LEU A N 1
ATOM 1497 C CA . LEU A 1 185 ? 12.270 0.397 4.032 1.00 81.38 185 LEU A CA 1
ATOM 1498 C C . LEU A 1 185 ? 11.438 -0.835 4.416 1.00 81.38 185 LEU A C 1
ATOM 1500 O O . LEU A 1 185 ? 10.911 -0.907 5.519 1.00 81.38 185 LEU A O 1
ATOM 1504 N N . MET A 1 186 ? 11.285 -1.821 3.534 1.00 78.69 186 MET A N 1
ATOM 1505 C CA . MET A 1 186 ? 10.357 -2.923 3.775 1.00 78.69 186 MET A CA 1
ATOM 1506 C C . MET A 1 186 ? 10.871 -3.917 4.815 1.00 78.69 186 MET A C 1
ATOM 1508 O O . MET A 1 186 ? 12.045 -4.275 4.795 1.00 78.69 186 MET A O 1
ATOM 1512 N N . PRO A 1 187 ? 9.980 -4.457 5.670 1.00 76.56 187 PRO A N 1
ATOM 1513 C CA . PRO A 1 187 ? 10.359 -5.535 6.568 1.00 76.56 187 PRO A CA 1
ATOM 1514 C C . PRO A 1 187 ? 10.690 -6.794 5.762 1.00 76.56 187 PRO A C 1
ATOM 1516 O O . PRO A 1 187 ? 9.961 -7.145 4.832 1.00 76.56 187 PRO A O 1
ATOM 1519 N N . THR A 1 188 ? 11.743 -7.495 6.165 1.00 80.44 188 THR A N 1
ATOM 1520 C CA . THR A 1 188 ? 12.202 -8.770 5.587 1.00 80.44 188 THR A CA 1
ATOM 1521 C C . THR A 1 188 ? 11.825 -9.984 6.444 1.00 80.44 188 THR A C 1
ATOM 1523 O O . THR A 1 188 ? 12.034 -11.123 6.039 1.00 80.44 188 THR A O 1
ATOM 1526 N N . SER A 1 189 ? 11.204 -9.762 7.609 1.00 74.06 189 SER A N 1
ATOM 1527 C CA . SER A 1 189 ? 10.719 -10.812 8.513 1.00 74.06 189 SER A CA 1
ATOM 1528 C C . SER A 1 189 ? 9.526 -10.350 9.373 1.00 74.06 189 SER A C 1
ATOM 1530 O O . SER A 1 189 ? 9.119 -9.184 9.348 1.00 74.06 189 SER A O 1
ATOM 1532 N N . GLY A 1 190 ? 8.923 -11.277 10.126 1.00 67.44 190 GLY A N 1
ATOM 1533 C CA . GLY A 1 190 ? 7.832 -10.999 11.071 1.00 67.44 190 GLY A CA 1
ATOM 1534 C C . GLY A 1 190 ? 6.422 -10.933 10.460 1.00 67.44 190 GLY A C 1
ATOM 1535 O O . GLY A 1 190 ? 6.216 -11.104 9.260 1.00 67.44 190 GLY A O 1
ATOM 1536 N N . PHE A 1 191 ? 5.411 -10.679 11.299 1.00 54.34 191 PHE A N 1
ATOM 1537 C CA . PHE A 1 191 ? 3.990 -10.728 10.905 1.00 54.34 191 PHE A CA 1
ATOM 1538 C C . PHE A 1 191 ? 3.605 -9.722 9.803 1.00 54.34 191 PHE A C 1
ATOM 1540 O O . PHE A 1 191 ? 2.685 -9.972 9.026 1.00 54.34 191 PHE A O 1
ATOM 1547 N N . HIS A 1 192 ? 4.325 -8.600 9.698 1.00 55.38 192 HIS A N 1
ATOM 1548 C CA . HIS A 1 192 ? 4.098 -7.577 8.670 1.00 55.38 192 HIS A CA 1
ATOM 1549 C C . HIS A 1 192 ? 4.766 -7.885 7.316 1.00 55.38 192 HIS A C 1
ATOM 1551 O O . HIS A 1 192 ? 4.433 -7.242 6.316 1.00 55.38 192 HIS A O 1
ATOM 1557 N N . PHE A 1 193 ? 5.676 -8.864 7.262 1.00 64.75 193 PHE A N 1
ATOM 1558 C CA . PHE A 1 193 ? 6.320 -9.326 6.030 1.00 64.75 193 PHE A CA 1
ATOM 1559 C C . PHE A 1 193 ? 5.388 -10.239 5.221 1.00 64.75 193 PHE A C 1
ATOM 1561 O O . PHE A 1 193 ? 5.118 -9.973 4.050 1.00 64.75 193 PHE A O 1
ATOM 1568 N N . THR A 1 194 ? 4.814 -11.275 5.844 1.00 55.28 194 THR A N 1
ATOM 1569 C CA . THR A 1 194 ? 4.089 -12.354 5.143 1.00 55.28 194 THR A CA 1
ATOM 1570 C C . THR A 1 194 ? 2.836 -11.887 4.405 1.00 55.28 194 THR A C 1
ATOM 1572 O O . THR A 1 194 ? 2.464 -12.477 3.390 1.00 55.28 194 THR A O 1
ATOM 1575 N N . ALA A 1 195 ? 2.188 -10.834 4.903 1.00 50.97 195 ALA A N 1
ATOM 1576 C CA . ALA A 1 195 ? 1.001 -10.250 4.289 1.00 50.97 195 ALA A CA 1
ATOM 1577 C C . ALA A 1 195 ? 1.330 -9.308 3.117 1.00 50.97 195 ALA A C 1
ATOM 1579 O O . ALA A 1 195 ? 0.419 -8.893 2.405 1.00 50.97 195 ALA A O 1
ATOM 1580 N N . GLN A 1 196 ? 2.595 -8.899 2.948 1.00 59.53 196 GLN A N 1
ATOM 1581 C CA . GLN A 1 196 ? 2.906 -7.711 2.153 1.00 59.53 196 GLN A CA 1
ATOM 1582 C C . GLN A 1 196 ? 4.295 -7.728 1.470 1.00 59.53 196 GLN A C 1
ATOM 1584 O O . GLN A 1 196 ? 4.821 -6.663 1.147 1.00 59.53 196 GLN A O 1
ATOM 1589 N N . ALA A 1 197 ? 4.905 -8.899 1.264 1.00 68.44 197 ALA A N 1
ATOM 1590 C CA . ALA A 1 197 ? 6.223 -9.037 0.636 1.00 68.44 197 ALA A CA 1
ATOM 1591 C C . ALA A 1 197 ? 6.173 -8.733 -0.883 1.00 68.44 197 ALA A C 1
ATOM 1593 O O . ALA A 1 197 ? 5.489 -9.451 -1.620 1.00 68.44 197 ALA A O 1
ATOM 1594 N N . PRO A 1 198 ? 6.904 -7.725 -1.397 1.00 78.62 198 PRO A N 1
ATOM 1595 C CA . PRO A 1 198 ? 6.890 -7.366 -2.814 1.00 78.62 198 PRO A CA 1
ATOM 1596 C C . PRO A 1 198 ? 7.960 -8.144 -3.580 1.00 78.62 198 PRO A C 1
ATOM 1598 O O . PRO A 1 198 ? 8.878 -7.573 -4.164 1.00 78.62 198 PRO A O 1
ATOM 1601 N N . LEU A 1 199 ? 7.819 -9.470 -3.593 1.00 82.62 199 LEU A N 1
ATOM 1602 C CA . LEU A 1 199 ? 8.786 -10.380 -4.210 1.00 82.62 199 LEU A CA 1
ATOM 1603 C C . LEU A 1 199 ? 9.095 -10.006 -5.671 1.00 82.62 199 LEU A C 1
ATOM 1605 O O . LEU A 1 199 ? 10.257 -9.957 -6.064 1.00 82.62 199 LEU A O 1
ATOM 1609 N N . PHE A 1 200 ? 8.059 -9.694 -6.457 1.00 85.19 200 PHE A N 1
ATOM 1610 C CA . PHE A 1 200 ? 8.222 -9.297 -7.855 1.00 85.19 200 PHE A CA 1
ATOM 1611 C C . PHE A 1 200 ? 8.899 -7.923 -8.014 1.00 85.19 200 PHE A C 1
ATOM 1613 O O . PHE A 1 200 ? 9.898 -7.866 -8.726 1.00 85.19 200 PHE A O 1
ATOM 1620 N N . PRO A 1 201 ? 8.452 -6.835 -7.348 1.00 89.69 201 PRO A N 1
ATOM 1621 C CA . PRO A 1 201 ? 9.169 -5.560 -7.400 1.00 89.69 201 PRO A CA 1
ATOM 1622 C C . PRO A 1 201 ? 10.648 -5.647 -6.997 1.00 89.69 201 PRO A C 1
ATOM 1624 O O . PRO A 1 201 ? 11.485 -5.031 -7.652 1.00 89.69 201 PRO A O 1
ATOM 1627 N N . VAL A 1 202 ? 10.990 -6.435 -5.971 1.00 91.00 202 VAL A N 1
ATOM 1628 C CA . VAL A 1 202 ? 12.390 -6.621 -5.549 1.00 91.00 202 VAL A CA 1
ATOM 1629 C C . VAL A 1 202 ? 13.192 -7.357 -6.621 1.00 91.00 202 VAL A C 1
ATOM 1631 O O . VAL A 1 202 ? 14.268 -6.901 -7.002 1.00 91.00 202 VAL A O 1
ATOM 1634 N N . PHE A 1 203 ? 12.654 -8.452 -7.164 1.00 90.00 203 PHE A N 1
ATOM 1635 C CA . PHE A 1 203 ? 13.292 -9.178 -8.263 1.00 90.00 203 PHE A CA 1
ATOM 1636 C C . PHE A 1 203 ? 13.500 -8.285 -9.496 1.00 90.00 203 PHE A C 1
ATOM 1638 O O . PHE A 1 203 ? 14.580 -8.276 -10.085 1.00 90.00 203 PHE A O 1
ATOM 1645 N N . LEU A 1 204 ? 12.484 -7.496 -9.859 1.00 90.50 204 LEU A N 1
ATOM 1646 C CA . LEU A 1 204 ? 12.526 -6.564 -10.983 1.00 90.50 204 LEU A CA 1
ATOM 1647 C C . LEU A 1 204 ? 13.601 -5.486 -10.780 1.00 90.50 204 LEU A C 1
ATOM 1649 O O . LEU A 1 204 ? 14.359 -5.205 -11.707 1.00 90.50 204 LEU A O 1
ATOM 1653 N N . LEU A 1 205 ? 13.704 -4.925 -9.568 1.00 94.19 205 LEU A N 1
ATOM 1654 C CA . LEU A 1 205 ? 14.759 -3.980 -9.199 1.00 94.19 205 LEU A CA 1
ATOM 1655 C C . LEU A 1 205 ? 16.146 -4.595 -9.408 1.00 94.19 205 LEU A C 1
ATOM 1657 O O . LEU A 1 205 ? 16.978 -3.999 -10.089 1.00 94.19 205 LEU A O 1
ATOM 1661 N N . GLY A 1 206 ? 16.384 -5.783 -8.846 1.00 93.00 206 GLY A N 1
ATOM 1662 C CA . GLY A 1 206 ? 17.664 -6.473 -8.963 1.00 93.00 206 GLY A CA 1
ATOM 1663 C C . GLY A 1 206 ? 18.022 -6.780 -10.413 1.00 93.00 206 GLY A C 1
ATOM 1664 O O . GLY A 1 206 ? 19.138 -6.496 -10.848 1.00 93.00 206 GLY A O 1
ATOM 1665 N N . MET A 1 207 ? 17.069 -7.306 -11.183 1.00 90.56 207 MET A N 1
ATOM 1666 C CA . MET A 1 207 ? 17.282 -7.669 -12.583 1.00 90.56 207 MET A CA 1
ATOM 1667 C C . MET A 1 207 ? 17.607 -6.445 -13.443 1.00 90.56 207 MET A C 1
ATOM 1669 O O . MET A 1 207 ? 18.413 -6.535 -14.356 1.00 90.56 207 MET A O 1
ATOM 1673 N N . LEU A 1 208 ? 17.007 -5.288 -13.171 1.00 90.81 208 LEU A N 1
ATOM 1674 C CA . LEU A 1 208 ? 17.111 -4.120 -14.052 1.00 90.81 208 LEU A CA 1
ATOM 1675 C C . LEU A 1 208 ? 18.135 -3.082 -13.591 1.00 90.81 208 LEU A C 1
ATOM 1677 O O . LEU A 1 208 ? 18.428 -2.135 -14.324 1.00 90.81 208 LEU A O 1
ATOM 1681 N N . ALA A 1 209 ? 18.715 -3.277 -12.411 1.00 91.44 209 ALA A N 1
ATOM 1682 C CA . ALA A 1 209 ? 19.720 -2.405 -11.834 1.00 91.44 209 ALA A CA 1
ATOM 1683 C C . ALA A 1 209 ? 20.950 -2.226 -12.745 1.00 91.44 209 ALA A C 1
ATOM 1685 O O . ALA A 1 209 ? 21.685 -3.171 -13.056 1.00 91.44 209 ALA A O 1
ATOM 1686 N N . THR A 1 210 ? 21.198 -0.967 -13.116 1.00 87.38 210 THR A N 1
ATOM 1687 C CA . THR A 1 210 ? 22.405 -0.509 -13.820 1.00 87.38 210 THR A CA 1
ATOM 1688 C C . THR A 1 210 ? 23.504 -0.025 -12.876 1.00 87.38 210 THR A C 1
ATOM 1690 O O . THR A 1 210 ? 24.656 0.062 -13.289 1.00 87.38 210 THR A O 1
ATOM 1693 N N . SER A 1 211 ? 23.166 0.281 -11.619 1.00 89.06 211 SER A N 1
ATOM 1694 C CA . SER A 1 211 ? 24.114 0.655 -10.570 1.00 89.06 211 SER A CA 1
ATOM 1695 C C . SER A 1 211 ? 24.311 -0.489 -9.579 1.00 89.06 211 SER A C 1
ATOM 1697 O O . SER A 1 211 ? 23.381 -1.249 -9.285 1.00 89.06 211 SER A O 1
ATOM 1699 N N . GLN A 1 212 ? 25.518 -0.574 -9.020 1.00 90.44 212 GLN A N 1
ATOM 1700 C CA . GLN A 1 212 ? 25.824 -1.539 -7.966 1.00 90.44 212 GLN A CA 1
ATOM 1701 C C . GLN A 1 212 ? 24.941 -1.313 -6.731 1.00 90.44 212 GLN A C 1
ATOM 1703 O O . GLN A 1 212 ? 24.474 -2.275 -6.130 1.00 90.44 212 GLN A O 1
ATOM 1708 N N . ASP A 1 213 ? 24.626 -0.057 -6.411 1.00 92.00 213 ASP A N 1
ATOM 1709 C CA . ASP A 1 213 ? 23.766 0.299 -5.280 1.00 92.00 213 ASP A CA 1
ATOM 1710 C C . ASP A 1 213 ? 22.367 -0.316 -5.387 1.00 92.00 213 ASP A C 1
ATOM 1712 O O . ASP A 1 213 ? 21.861 -0.873 -4.415 1.00 92.00 213 ASP A O 1
ATOM 1716 N N . HIS A 1 214 ? 21.736 -0.262 -6.565 1.00 93.69 214 HIS A N 1
ATOM 1717 C CA . HIS A 1 214 ? 20.412 -0.858 -6.764 1.00 93.69 214 HIS A CA 1
ATOM 1718 C C . HIS A 1 214 ? 20.465 -2.393 -6.692 1.00 93.69 214 HIS A C 1
ATOM 1720 O O . HIS A 1 214 ? 19.555 -3.007 -6.131 1.00 93.69 214 HIS A O 1
ATOM 1726 N N . ARG A 1 215 ? 21.546 -3.016 -7.195 1.00 93.25 215 ARG A N 1
ATOM 1727 C CA . ARG A 1 215 ? 21.762 -4.469 -7.056 1.00 93.25 215 ARG A CA 1
ATOM 1728 C C . ARG A 1 215 ? 21.899 -4.871 -5.599 1.00 93.25 215 ARG A C 1
ATOM 1730 O O . ARG A 1 215 ? 21.227 -5.807 -5.179 1.00 93.25 215 ARG A O 1
ATOM 1737 N N . MET A 1 216 ? 22.704 -4.138 -4.827 1.00 95.00 216 MET A N 1
ATOM 1738 C CA . MET A 1 216 ? 22.898 -4.407 -3.402 1.00 95.00 216 MET A CA 1
ATOM 1739 C C . MET A 1 216 ? 21.581 -4.343 -2.632 1.00 95.00 216 MET A C 1
ATOM 1741 O O . MET A 1 216 ? 21.329 -5.224 -1.827 1.00 95.00 216 MET A O 1
ATOM 1745 N N . VAL A 1 217 ? 20.699 -3.381 -2.924 1.00 95.50 217 VAL A N 1
ATOM 1746 C CA . VAL A 1 217 ? 19.376 -3.306 -2.273 1.00 95.50 217 VAL A CA 1
ATOM 1747 C C . VAL A 1 217 ? 18.555 -4.572 -2.493 1.00 95.50 217 VAL A C 1
ATOM 1749 O O . VAL A 1 217 ? 18.001 -5.120 -1.542 1.00 95.50 217 VAL A O 1
ATOM 1752 N N . SER A 1 218 ? 18.488 -5.051 -3.737 1.00 94.44 218 SER A N 1
ATOM 1753 C CA . SER A 1 218 ? 17.793 -6.302 -4.035 1.00 94.44 218 SER A CA 1
ATOM 1754 C C . SER A 1 218 ? 18.478 -7.496 -3.369 1.00 94.44 218 SER A C 1
ATOM 1756 O O . SER A 1 218 ? 17.784 -8.359 -2.841 1.00 94.44 218 SER A O 1
ATOM 1758 N N . ASN A 1 219 ? 19.813 -7.547 -3.394 1.00 94.75 219 ASN A N 1
ATOM 1759 C CA . ASN A 1 219 ? 20.604 -8.635 -2.825 1.00 94.75 219 ASN A CA 1
ATOM 1760 C C . ASN A 1 219 ? 20.393 -8.748 -1.313 1.00 94.75 219 ASN A C 1
ATOM 1762 O O . ASN A 1 219 ? 20.009 -9.804 -0.828 1.00 94.75 219 ASN A O 1
ATOM 1766 N N . THR A 1 220 ? 20.552 -7.635 -0.593 1.00 94.44 220 THR A N 1
ATOM 1767 C CA . THR A 1 220 ? 20.346 -7.551 0.856 1.00 94.44 220 THR A CA 1
ATOM 1768 C C . THR A 1 220 ? 18.941 -7.992 1.241 1.00 94.44 220 THR A C 1
ATOM 1770 O O . THR A 1 220 ? 18.792 -8.793 2.157 1.00 94.44 220 THR A O 1
ATOM 1773 N N . TRP A 1 221 ? 17.910 -7.551 0.510 1.00 92.56 221 TRP A N 1
ATOM 1774 C CA . TRP A 1 221 ? 16.541 -7.988 0.787 1.00 92.56 221 TRP A CA 1
ATOM 1775 C C . TRP A 1 221 ? 16.386 -9.510 0.656 1.00 92.56 221 TRP A C 1
ATOM 1777 O O . TRP A 1 221 ? 15.783 -10.143 1.521 1.00 92.56 221 TRP A O 1
ATOM 1787 N N . PHE A 1 222 ? 16.939 -10.118 -0.400 1.00 92.19 222 PHE A N 1
ATOM 1788 C CA . PHE A 1 222 ? 16.875 -11.570 -0.582 1.00 92.19 222 PHE A CA 1
ATOM 1789 C C . PHE A 1 222 ? 17.676 -12.332 0.478 1.00 92.19 222 PHE A C 1
ATOM 1791 O O . PHE A 1 222 ? 17.164 -13.324 0.999 1.00 92.19 222 PHE A O 1
ATOM 1798 N N . ASP A 1 223 ? 18.884 -11.873 0.816 1.00 92.81 223 ASP A N 1
ATOM 1799 C CA . ASP A 1 223 ? 19.724 -12.473 1.860 1.00 92.81 223 ASP A CA 1
ATOM 1800 C C . ASP A 1 223 ? 18.998 -12.479 3.212 1.00 92.81 223 ASP A C 1
ATOM 1802 O O . ASP A 1 223 ? 18.896 -13.518 3.868 1.00 92.81 223 ASP A O 1
ATOM 1806 N N . GLU A 1 224 ? 18.423 -11.339 3.602 1.00 89.44 224 GLU A N 1
ATOM 1807 C CA . GLU A 1 224 ? 17.672 -11.207 4.851 1.00 89.44 224 GLU A CA 1
ATOM 1808 C C . GLU A 1 224 ? 16.432 -12.104 4.871 1.00 89.44 224 GLU A C 1
ATOM 1810 O O . GLU A 1 224 ? 16.194 -12.808 5.853 1.00 89.44 224 GLU A O 1
ATOM 1815 N N . VAL A 1 225 ? 15.665 -12.139 3.779 1.00 86.19 225 VAL A N 1
ATOM 1816 C CA . VAL A 1 225 ? 14.468 -12.980 3.685 1.00 86.19 225 VAL A CA 1
ATOM 1817 C C . VAL A 1 225 ? 14.848 -14.458 3.787 1.00 86.19 225 VAL A C 1
ATOM 1819 O O . VAL A 1 225 ? 14.310 -15.163 4.640 1.00 86.19 225 VAL A O 1
ATOM 1822 N N . VAL A 1 226 ? 15.812 -14.930 2.990 1.00 87.50 226 VAL A N 1
ATOM 1823 C CA . VAL A 1 226 ? 16.246 -16.342 2.965 1.00 87.50 226 VAL A CA 1
ATOM 1824 C C . VAL A 1 226 ? 16.906 -16.783 4.278 1.00 87.50 226 VAL A C 1
ATOM 1826 O O . VAL A 1 226 ? 16.866 -17.969 4.602 1.00 87.50 226 VAL A O 1
ATOM 1829 N N . SER A 1 227 ? 17.447 -15.854 5.073 1.00 83.88 227 SER A N 1
ATOM 1830 C CA . SER A 1 227 ? 17.979 -16.152 6.412 1.00 83.88 227 SER A CA 1
ATOM 1831 C C . SER A 1 227 ? 16.910 -16.567 7.439 1.00 83.88 227 SER A C 1
ATOM 1833 O O . SER A 1 227 ? 17.244 -17.045 8.525 1.00 83.88 227 SER A O 1
ATOM 1835 N N . THR A 1 228 ? 15.623 -16.431 7.103 1.00 75.56 228 THR A N 1
ATOM 1836 C CA . THR A 1 228 ? 14.483 -16.837 7.939 1.00 75.56 228 THR A CA 1
ATOM 1837 C C . THR A 1 228 ? 13.707 -18.009 7.315 1.00 75.56 228 THR A C 1
ATOM 1839 O O . THR A 1 228 ? 13.867 -18.289 6.126 1.00 75.56 228 THR A O 1
ATOM 1842 N N . PRO A 1 229 ? 12.846 -18.734 8.065 1.00 68.31 229 PRO A N 1
ATOM 1843 C CA . PRO A 1 229 ? 11.982 -19.757 7.476 1.00 68.31 229 PRO A CA 1
ATOM 1844 C C . PRO A 1 229 ? 11.027 -19.147 6.434 1.00 68.31 229 PRO A C 1
ATOM 1846 O O . PRO A 1 229 ? 10.042 -18.492 6.778 1.00 68.31 229 PRO A O 1
ATOM 1849 N N . VAL A 1 230 ? 11.319 -19.361 5.149 1.00 65.00 230 VAL A N 1
ATOM 1850 C CA . VAL A 1 230 ? 10.587 -18.769 4.017 1.00 65.00 230 VAL A CA 1
ATOM 1851 C C . VAL A 1 230 ? 9.831 -19.794 3.186 1.00 65.00 230 VAL A C 1
ATOM 1853 O O . VAL A 1 230 ? 10.054 -21.000 3.263 1.00 65.00 230 VAL A O 1
ATOM 1856 N N . ARG A 1 231 ? 8.915 -19.292 2.350 1.00 61.34 231 ARG A N 1
ATOM 1857 C CA . ARG A 1 231 ? 8.217 -20.097 1.342 1.00 61.34 231 ARG A CA 1
ATOM 1858 C C . ARG A 1 231 ? 9.224 -20.665 0.337 1.00 61.34 231 ARG A C 1
ATOM 1860 O O . ARG A 1 231 ? 10.183 -19.988 -0.033 1.00 61.34 231 ARG A O 1
ATOM 1867 N N . SER A 1 232 ? 8.951 -21.867 -0.166 1.00 65.31 232 SER A N 1
ATOM 1868 C CA . SER A 1 232 ? 9.839 -22.620 -1.065 1.00 65.31 232 SER A CA 1
ATOM 1869 C C . SER A 1 232 ? 10.210 -21.897 -2.370 1.00 65.31 232 SER A C 1
ATOM 1871 O O . SER A 1 232 ? 11.200 -22.261 -2.993 1.00 65.31 232 SER A O 1
ATOM 1873 N N . SER A 1 233 ? 9.463 -20.865 -2.778 1.00 69.88 233 SER A N 1
ATOM 1874 C CA . SER A 1 233 ? 9.657 -20.145 -4.043 1.00 69.88 233 SER A CA 1
ATOM 1875 C C . SER A 1 233 ? 10.702 -19.024 -3.998 1.00 69.88 233 SER A C 1
ATOM 1877 O O . SER A 1 233 ? 11.156 -18.588 -5.052 1.00 69.88 233 SER A O 1
ATOM 1879 N N . VAL A 1 234 ? 11.087 -18.528 -2.815 1.00 78.38 234 VAL A N 1
ATOM 1880 C CA . VAL A 1 234 ? 12.018 -17.387 -2.703 1.00 78.38 234 VAL A CA 1
ATOM 1881 C C . VAL A 1 234 ? 13.472 -17.781 -3.009 1.00 78.38 234 VAL A C 1
ATOM 1883 O O . VAL A 1 234 ? 14.088 -17.103 -3.835 1.00 78.38 234 VAL A O 1
ATOM 1886 N N . PRO A 1 235 ? 14.034 -18.869 -2.439 1.00 83.94 235 PRO A N 1
ATOM 1887 C CA . PRO A 1 235 ? 15.419 -19.250 -2.727 1.00 83.94 235 PRO A CA 1
ATOM 1888 C C . PRO A 1 235 ? 15.696 -19.557 -4.214 1.00 83.94 235 PRO A C 1
ATOM 1890 O O . PRO A 1 235 ? 16.681 -19.036 -4.738 1.00 83.94 235 PRO A O 1
ATOM 1893 N N . PRO A 1 236 ? 14.841 -20.309 -4.945 1.00 83.75 236 PRO A N 1
ATOM 1894 C CA . PRO A 1 236 ? 15.037 -20.536 -6.381 1.00 83.75 236 PRO A CA 1
ATOM 1895 C C . PRO A 1 236 ? 15.007 -19.245 -7.209 1.00 83.75 236 PRO A C 1
ATOM 1897 O O . PRO A 1 236 ? 15.783 -19.089 -8.156 1.00 83.75 236 PRO A O 1
ATOM 1900 N N . LEU A 1 237 ? 14.142 -18.293 -6.840 1.00 84.50 237 LEU A N 1
ATOM 1901 C CA . LEU A 1 237 ? 14.050 -17.003 -7.520 1.00 84.50 237 LEU A CA 1
ATOM 1902 C C . LEU A 1 237 ? 15.332 -16.181 -7.331 1.00 84.50 237 LEU A C 1
ATOM 1904 O O . LEU A 1 237 ? 15.859 -15.631 -8.297 1.00 84.50 237 LEU A O 1
ATOM 1908 N N . TYR A 1 238 ? 15.863 -16.143 -6.107 1.00 90.06 238 TYR A N 1
ATOM 1909 C CA . TYR A 1 238 ? 17.100 -15.426 -5.807 1.00 90.06 238 TYR A CA 1
ATOM 1910 C C . TYR A 1 238 ? 18.308 -16.020 -6.542 1.00 90.06 238 TYR A C 1
ATOM 1912 O O . TYR A 1 238 ? 19.073 -15.292 -7.173 1.00 90.06 238 TYR A O 1
ATOM 1920 N N . GLN A 1 239 ? 18.430 -17.349 -6.564 1.00 89.19 239 GLN A N 1
ATOM 1921 C CA . GLN A 1 239 ? 19.480 -18.030 -7.328 1.00 89.19 239 GLN A CA 1
ATOM 1922 C C . GLN A 1 239 ? 19.393 -17.719 -8.830 1.00 89.19 239 GLN A C 1
ATOM 1924 O O . GLN A 1 239 ? 20.416 -17.568 -9.495 1.00 89.19 239 GLN A O 1
ATOM 1929 N N . SER A 1 240 ? 18.177 -17.605 -9.369 1.00 89.88 240 SER A N 1
ATOM 1930 C CA . SER A 1 240 ? 17.962 -17.220 -10.769 1.00 89.88 240 SER A CA 1
ATOM 1931 C C . SER A 1 240 ? 18.408 -15.782 -11.028 1.00 89.88 240 SER A C 1
ATOM 1933 O O . SER A 1 240 ? 19.106 -15.530 -12.004 1.00 89.88 240 SER A O 1
ATOM 1935 N N . LEU A 1 241 ? 18.096 -14.848 -10.123 1.00 91.50 241 LEU A N 1
ATOM 1936 C CA . LEU A 1 241 ? 18.575 -13.466 -10.216 1.00 91.50 241 LEU A CA 1
ATOM 1937 C C . LEU A 1 241 ? 20.111 -13.389 -10.246 1.00 91.50 241 LEU A C 1
ATOM 1939 O O . LEU A 1 241 ? 20.676 -12.700 -11.095 1.00 91.50 241 LEU A O 1
ATOM 1943 N N . GLN A 1 242 ? 20.782 -14.137 -9.367 1.00 91.94 242 GLN A N 1
ATOM 1944 C CA . GLN A 1 242 ? 22.245 -14.197 -9.323 1.00 91.94 242 GLN A CA 1
ATOM 1945 C C . GLN A 1 242 ? 22.838 -14.721 -10.638 1.00 91.94 242 GLN A C 1
ATOM 1947 O O . GLN A 1 242 ? 23.818 -14.164 -11.128 1.00 91.94 242 GLN A O 1
ATOM 1952 N N . ARG A 1 243 ? 22.229 -15.748 -11.251 1.00 91.31 243 ARG A N 1
ATOM 1953 C CA . ARG A 1 243 ? 22.652 -16.254 -12.568 1.00 91.31 243 ARG A CA 1
ATOM 1954 C C . ARG A 1 243 ? 22.417 -15.242 -13.685 1.00 91.31 243 ARG A C 1
ATOM 1956 O O . ARG A 1 243 ? 23.299 -15.080 -14.524 1.00 91.31 243 ARG A O 1
ATOM 1963 N N . ILE A 1 244 ? 21.291 -14.525 -13.669 1.00 91.12 244 ILE A N 1
ATOM 1964 C CA . ILE A 1 244 ? 20.992 -13.461 -14.641 1.00 91.12 244 ILE A CA 1
ATOM 1965 C C . ILE A 1 244 ? 22.081 -12.382 -14.629 1.00 91.12 244 ILE A C 1
ATOM 1967 O O . ILE A 1 244 ? 22.533 -11.951 -15.692 1.00 91.12 244 ILE A O 1
ATOM 1971 N N . TRP A 1 245 ? 22.566 -11.980 -13.451 1.00 91.38 245 TRP A N 1
ATOM 1972 C CA . TRP A 1 245 ? 23.646 -10.994 -13.341 1.00 91.38 245 TRP A CA 1
ATOM 1973 C C . TRP A 1 245 ? 24.961 -11.423 -13.994 1.00 91.38 245 TRP A C 1
ATOM 1975 O O . TRP A 1 245 ? 25.707 -10.551 -14.433 1.00 91.38 245 TRP A O 1
ATOM 1985 N N . LEU A 1 246 ? 25.240 -12.727 -14.102 1.00 91.12 246 LEU A N 1
ATOM 1986 C CA . LEU A 1 246 ? 26.481 -13.225 -14.707 1.00 91.12 246 LEU A CA 1
ATOM 1987 C C . LEU A 1 246 ? 26.562 -12.959 -16.211 1.00 91.12 246 LEU A C 1
ATOM 1989 O O . LEU A 1 246 ? 27.662 -12.896 -16.752 1.00 91.12 246 LEU A O 1
ATOM 1993 N N . TRP A 1 247 ? 25.419 -12.831 -16.889 1.00 90.69 247 TRP A N 1
ATOM 1994 C CA . TRP A 1 247 ? 25.382 -12.745 -18.348 1.00 90.69 247 TRP A CA 1
ATOM 1995 C C . TRP A 1 247 ? 24.683 -11.498 -18.883 1.00 90.69 247 TRP A C 1
ATOM 1997 O O . TRP A 1 247 ? 25.016 -11.045 -19.972 1.00 90.69 247 TRP A O 1
ATOM 2007 N N . MET A 1 248 ? 23.738 -10.900 -18.154 1.00 88.19 248 MET A N 1
ATOM 2008 C CA . MET A 1 248 ? 22.908 -9.811 -18.687 1.00 88.19 248 MET A CA 1
ATOM 2009 C C . MET A 1 248 ? 23.724 -8.600 -19.162 1.00 88.19 248 MET A C 1
ATOM 2011 O O . MET A 1 248 ? 23.399 -8.018 -20.196 1.00 88.19 248 MET A O 1
ATOM 2015 N N . ASP A 1 249 ? 24.762 -8.213 -18.417 1.00 84.38 249 ASP A N 1
ATOM 2016 C CA . ASP A 1 249 ? 25.583 -7.041 -18.750 1.00 84.38 249 ASP A CA 1
ATOM 2017 C C . ASP A 1 249 ? 26.487 -7.273 -19.966 1.00 84.38 249 ASP A C 1
ATOM 2019 O O . ASP A 1 249 ? 26.880 -6.308 -20.614 1.00 84.38 249 ASP A O 1
ATOM 2023 N N . VAL A 1 250 ? 26.792 -8.538 -20.268 1.00 84.69 250 VAL A N 1
ATOM 2024 C CA . VAL A 1 250 ? 27.666 -8.953 -21.373 1.00 84.69 250 VAL A CA 1
ATOM 2025 C C . VAL A 1 250 ? 26.846 -9.231 -22.633 1.00 84.69 250 VAL A C 1
ATOM 2027 O O . VAL A 1 250 ? 27.204 -8.801 -23.724 1.00 84.69 250 VAL A O 1
ATOM 2030 N N . ASP A 1 251 ? 25.715 -9.916 -22.480 1.00 85.31 251 ASP A N 1
ATOM 2031 C CA . ASP A 1 251 ? 24.976 -10.489 -23.605 1.00 85.31 251 ASP A CA 1
ATOM 2032 C C . ASP A 1 251 ? 23.839 -9.583 -24.103 1.00 85.31 251 ASP A C 1
ATOM 2034 O O . ASP A 1 251 ? 23.341 -9.773 -25.217 1.00 85.31 251 ASP A O 1
ATOM 2038 N N . ILE A 1 252 ? 23.381 -8.613 -23.297 1.00 83.94 252 ILE A N 1
ATOM 2039 C CA . ILE A 1 252 ? 22.260 -7.730 -23.655 1.00 83.94 252 ILE A CA 1
ATOM 2040 C C . ILE A 1 252 ? 22.601 -6.261 -23.425 1.00 83.94 252 ILE A C 1
ATOM 2042 O O . ILE A 1 252 ? 22.066 -5.582 -22.539 1.00 83.94 252 ILE A O 1
ATOM 2046 N N . GLU A 1 253 ? 23.424 -5.728 -24.321 1.00 82.88 253 GLU A N 1
ATOM 2047 C CA . GLU A 1 253 ? 23.741 -4.307 -24.310 1.00 82.88 253 GLU A CA 1
ATOM 2048 C C . GLU A 1 253 ? 22.480 -3.431 -24.491 1.00 82.88 253 GLU A C 1
ATOM 2050 O O . GLU A 1 253 ? 21.655 -3.664 -25.396 1.00 82.88 253 GLU A O 1
ATOM 2055 N N . PRO A 1 254 ? 22.293 -2.417 -23.623 1.00 81.31 254 PRO A N 1
ATOM 2056 C CA . PRO A 1 254 ? 21.246 -1.423 -23.791 1.00 81.31 254 PRO A CA 1
ATOM 2057 C C . PRO A 1 254 ? 21.556 -0.512 -24.980 1.00 81.31 254 PRO A C 1
ATOM 2059 O O . PRO A 1 254 ? 22.705 -0.165 -25.240 1.00 81.31 254 PRO A O 1
ATOM 2062 N N . SER A 1 255 ? 20.518 -0.072 -25.689 1.00 80.12 255 SER A N 1
ATOM 2063 C CA . SER A 1 255 ? 20.703 0.904 -26.764 1.00 80.12 255 SER A CA 1
ATOM 2064 C C . SER A 1 255 ? 21.176 2.261 -26.221 1.00 80.12 255 SER A C 1
ATOM 2066 O O . SER A 1 255 ? 20.805 2.632 -25.102 1.00 80.12 255 SER A O 1
ATOM 2068 N N . PRO A 1 256 ? 21.960 3.030 -27.000 1.00 81.69 256 PRO A N 1
ATOM 2069 C CA . PRO A 1 256 ? 22.374 4.370 -26.599 1.00 81.69 256 PRO A CA 1
ATOM 2070 C C . PRO A 1 256 ? 21.161 5.278 -26.366 1.00 81.69 256 PRO A C 1
ATOM 2072 O O . PRO A 1 256 ? 20.256 5.339 -27.197 1.00 81.69 256 PRO A O 1
ATOM 2075 N N . THR A 1 257 ? 21.141 6.002 -25.248 1.00 79.31 257 THR A N 1
ATOM 2076 C CA . THR A 1 257 ? 19.985 6.814 -24.823 1.00 79.31 257 THR A CA 1
ATOM 2077 C C . THR A 1 257 ? 19.644 7.924 -25.817 1.00 79.31 257 THR A C 1
ATOM 2079 O O . THR A 1 257 ? 18.483 8.075 -26.184 1.00 79.31 257 THR A O 1
ATOM 2082 N N . TRP A 1 258 ? 20.658 8.609 -26.357 1.00 76.62 258 TRP A N 1
ATOM 2083 C CA . TRP A 1 258 ? 20.489 9.663 -27.368 1.00 76.62 258 TRP A CA 1
ATOM 2084 C C . TRP A 1 258 ? 19.775 9.178 -28.640 1.00 76.62 258 TRP A C 1
ATOM 2086 O O . TRP A 1 258 ? 19.053 9.940 -29.280 1.00 76.62 258 TRP A O 1
ATOM 2096 N N . PHE A 1 259 ? 19.949 7.905 -29.007 1.00 76.88 259 PHE A N 1
ATOM 2097 C CA . PHE A 1 259 ? 19.289 7.310 -30.169 1.00 76.88 259 PHE A CA 1
ATOM 2098 C C . PHE A 1 259 ? 17.807 7.030 -29.887 1.00 76.88 259 PHE A C 1
ATOM 2100 O O . PHE A 1 259 ? 16.957 7.178 -30.762 1.00 76.88 259 PHE A O 1
ATOM 2107 N N . VAL A 1 260 ? 17.486 6.642 -28.653 1.00 79.81 260 VAL A N 1
ATOM 2108 C CA . VAL A 1 260 ? 16.130 6.271 -28.230 1.00 79.81 260 VAL A CA 1
ATOM 2109 C C . VAL A 1 260 ? 15.209 7.489 -28.159 1.00 79.81 260 VAL A C 1
ATOM 2111 O O . VAL A 1 260 ? 14.063 7.409 -28.612 1.00 79.81 260 VAL A O 1
ATOM 2114 N N . ASP A 1 261 ? 15.713 8.618 -27.660 1.00 80.44 261 ASP A N 1
ATOM 2115 C CA . ASP A 1 261 ? 14.940 9.860 -27.521 1.00 80.44 261 ASP A CA 1
ATOM 2116 C C . ASP A 1 261 ? 14.557 10.469 -28.873 1.00 80.44 261 ASP A C 1
ATOM 2118 O O . ASP A 1 261 ? 13.455 10.990 -29.036 1.00 80.44 261 ASP A O 1
ATOM 2122 N N . ALA A 1 262 ? 15.432 10.333 -29.873 1.00 80.94 262 ALA A N 1
ATOM 2123 C CA . ALA A 1 262 ? 15.204 10.841 -31.223 1.00 80.94 262 ALA A CA 1
ATOM 2124 C C . ALA A 1 262 ? 14.272 9.954 -32.074 1.00 80.94 262 ALA A C 1
ATOM 2126 O O . ALA A 1 262 ? 13.809 10.384 -33.132 1.00 80.94 262 ALA A O 1
ATOM 2127 N N . MET A 1 263 ? 14.003 8.711 -31.653 1.00 81.06 263 MET A N 1
ATOM 2128 C CA . MET A 1 263 ? 13.271 7.724 -32.452 1.00 81.06 263 MET A CA 1
ATOM 2129 C C . MET A 1 263 ? 11.810 7.545 -32.007 1.00 81.06 263 MET A C 1
ATOM 2131 O O . MET A 1 263 ? 11.540 7.379 -30.810 1.00 81.06 263 MET A O 1
ATOM 2135 N N . PRO A 1 264 ? 10.857 7.453 -32.962 1.00 82.00 264 PRO A N 1
ATOM 2136 C CA . PRO A 1 264 ? 9.500 6.997 -32.676 1.00 82.00 264 PRO A CA 1
ATOM 2137 C C . PRO A 1 264 ? 9.506 5.615 -32.014 1.00 82.00 264 PRO A C 1
ATOM 2139 O O . PRO A 1 264 ? 10.299 4.752 -32.394 1.00 82.00 264 PRO A O 1
ATOM 2142 N N . ILE A 1 265 ? 8.576 5.372 -31.084 1.00 80.88 265 ILE A N 1
ATOM 2143 C CA . ILE A 1 265 ? 8.527 4.144 -30.265 1.00 80.88 265 ILE A CA 1
ATOM 2144 C C . ILE A 1 265 ? 8.616 2.867 -31.114 1.00 80.88 265 ILE A C 1
ATOM 2146 O O . ILE A 1 265 ? 9.394 1.971 -30.799 1.00 80.88 265 ILE A O 1
ATOM 2150 N N . GLY A 1 266 ? 7.889 2.801 -32.236 1.00 77.44 266 GLY A N 1
ATOM 2151 C CA . GLY A 1 266 ? 7.880 1.627 -33.117 1.00 77.44 266 GLY A CA 1
ATOM 2152 C C . GLY A 1 266 ? 9.234 1.280 -33.754 1.00 77.44 266 GLY A C 1
ATOM 2153 O O . GLY A 1 266 ? 9.423 0.142 -34.174 1.00 77.44 266 GLY A O 1
ATOM 2154 N N . ARG A 1 267 ? 10.181 2.228 -33.798 1.00 82.62 267 ARG A N 1
ATOM 2155 C CA . ARG A 1 267 ? 11.544 2.039 -34.327 1.00 82.62 267 ARG A CA 1
ATOM 2156 C C . ARG A 1 267 ? 12.586 1.768 -33.241 1.00 82.62 267 ARG A C 1
ATOM 2158 O O . ARG A 1 267 ? 13.735 1.481 -33.566 1.00 82.62 267 ARG A O 1
ATOM 2165 N N . ARG A 1 268 ? 12.209 1.856 -31.963 1.00 86.31 268 ARG A N 1
ATOM 2166 C CA . ARG A 1 268 ? 13.099 1.534 -30.842 1.00 86.31 268 ARG A CA 1
ATOM 2167 C C . ARG A 1 268 ? 13.319 0.027 -30.769 1.00 86.31 268 ARG A C 1
ATOM 2169 O O . ARG A 1 268 ? 12.402 -0.762 -31.030 1.00 86.31 268 ARG A O 1
ATOM 2176 N N . THR A 1 269 ? 14.530 -0.358 -30.382 1.00 84.38 269 THR A N 1
ATOM 2177 C CA . THR A 1 269 ? 14.908 -1.750 -30.129 1.00 84.38 269 THR A CA 1
ATOM 2178 C C . THR A 1 269 ? 14.044 -2.343 -29.016 1.00 84.38 269 THR A C 1
ATOM 2180 O O . THR A 1 269 ? 13.787 -1.719 -27.988 1.00 84.38 269 THR A O 1
ATOM 2183 N N . SER A 1 270 ? 13.592 -3.578 -29.206 1.00 84.81 270 SER A N 1
ATOM 2184 C CA . SER A 1 270 ? 12.803 -4.335 -28.229 1.00 84.81 270 SER A CA 1
ATOM 2185 C C . SER A 1 270 ? 13.725 -4.986 -27.188 1.00 84.81 270 SER A C 1
ATOM 2187 O O . SER A 1 270 ? 13.885 -6.207 -27.141 1.00 84.81 270 SER A O 1
ATOM 2189 N N . TRP A 1 271 ? 14.462 -4.161 -26.429 1.00 87.06 271 TRP A N 1
ATOM 2190 C CA . TRP A 1 271 ? 15.453 -4.637 -25.451 1.00 87.06 271 TRP A CA 1
ATOM 2191 C C . TRP A 1 271 ? 14.816 -5.535 -24.385 1.00 87.06 271 TRP A C 1
ATOM 2193 O O . TRP A 1 271 ? 15.372 -6.583 -24.069 1.00 87.06 271 TRP A O 1
ATOM 2203 N N . TRP A 1 272 ? 13.632 -5.162 -23.895 1.00 85.56 272 TRP A N 1
ATOM 2204 C CA . TRP A 1 272 ? 12.884 -5.927 -22.898 1.00 85.56 272 TRP A CA 1
ATOM 2205 C C . TRP A 1 272 ? 12.531 -7.330 -23.389 1.00 85.56 272 TRP A C 1
ATOM 2207 O O . TRP A 1 272 ? 12.761 -8.312 -22.696 1.00 85.56 272 TRP A O 1
ATOM 2217 N N . GLU A 1 273 ? 12.032 -7.440 -24.615 1.00 86.56 273 GLU A N 1
ATOM 2218 C CA . GLU A 1 273 ? 11.643 -8.708 -25.225 1.00 86.56 273 GLU A CA 1
ATOM 2219 C C . GLU A 1 273 ? 12.858 -9.615 -25.430 1.00 86.56 273 GLU A C 1
ATOM 2221 O O . GLU A 1 273 ? 12.769 -10.814 -25.183 1.00 86.56 273 GLU A O 1
ATOM 2226 N N . ARG A 1 274 ? 14.012 -9.045 -25.812 1.00 87.88 274 ARG A N 1
ATOM 2227 C CA . ARG A 1 274 ? 15.276 -9.796 -25.886 1.00 87.88 274 ARG A CA 1
ATOM 2228 C C . ARG A 1 274 ? 15.721 -10.295 -24.513 1.00 87.88 274 ARG A C 1
ATOM 2230 O O . ARG A 1 274 ? 16.161 -11.436 -24.413 1.00 87.88 274 ARG A O 1
ATOM 2237 N N . LEU A 1 275 ? 15.601 -9.468 -23.471 1.00 87.19 275 LEU A N 1
ATOM 2238 C CA . LEU A 1 275 ? 15.896 -9.876 -22.096 1.00 87.19 275 LEU A CA 1
ATOM 2239 C C . LEU A 1 275 ? 15.006 -11.037 -21.667 1.00 87.19 275 LEU A C 1
ATOM 2241 O O . LEU A 1 275 ? 15.524 -12.074 -21.267 1.00 87.19 275 LEU A O 1
ATOM 2245 N N . VAL A 1 276 ? 13.689 -10.882 -21.786 1.00 85.38 276 VAL A N 1
ATOM 2246 C CA . VAL A 1 276 ? 12.724 -11.907 -21.376 1.00 85.38 276 VAL A CA 1
ATOM 2247 C C . VAL A 1 276 ? 12.937 -13.211 -22.150 1.00 85.38 276 VAL A C 1
ATOM 2249 O O . VAL A 1 276 ? 12.916 -14.275 -21.542 1.00 85.38 276 VAL A O 1
ATOM 2252 N N . ASP A 1 277 ? 13.220 -13.148 -23.454 1.00 86.12 277 ASP A N 1
ATOM 2253 C CA . ASP A 1 277 ? 13.540 -14.327 -24.271 1.00 86.12 277 ASP A CA 1
ATOM 2254 C C . ASP A 1 277 ? 14.816 -15.047 -23.795 1.00 86.12 277 ASP A C 1
ATOM 2256 O O . ASP A 1 277 ? 14.827 -16.272 -23.666 1.00 86.12 277 ASP A O 1
ATOM 2260 N N . GLN A 1 278 ? 15.886 -14.312 -23.473 1.00 88.81 278 GLN A N 1
ATOM 2261 C CA . GLN A 1 278 ? 17.110 -14.914 -22.928 1.00 88.81 278 GLN A CA 1
ATOM 2262 C C . GLN A 1 278 ? 16.893 -15.507 -21.537 1.00 88.81 278 GLN A C 1
ATOM 2264 O O . GLN A 1 278 ? 17.372 -16.605 -21.260 1.00 88.81 278 GLN A O 1
ATOM 2269 N N . VAL A 1 279 ? 16.140 -14.814 -20.683 1.00 86.25 279 VAL A N 1
ATOM 2270 C CA . VAL A 1 279 ? 15.763 -15.314 -19.361 1.00 86.25 279 VAL A CA 1
ATOM 2271 C C . VAL A 1 279 ? 14.961 -16.612 -19.496 1.00 86.25 279 VAL A C 1
ATOM 2273 O O . VAL A 1 279 ? 15.315 -17.602 -18.866 1.00 86.25 279 VAL A O 1
ATOM 2276 N N . TYR A 1 280 ? 13.960 -16.658 -20.378 1.00 83.88 280 TYR A N 1
ATOM 2277 C CA . TYR A 1 280 ? 13.147 -17.853 -20.629 1.00 83.88 280 TYR A CA 1
ATOM 2278 C C . TYR A 1 280 ? 13.973 -19.045 -21.140 1.00 83.88 280 TYR A C 1
ATOM 2280 O O . TYR A 1 280 ? 13.731 -20.186 -20.756 1.00 83.88 280 TYR A O 1
ATOM 2288 N N . LYS A 1 281 ? 14.971 -18.794 -21.995 1.00 85.81 281 LYS A N 1
ATOM 2289 C CA . LYS A 1 281 ? 15.851 -19.842 -22.539 1.00 85.81 281 LYS A CA 1
ATOM 2290 C C . LYS A 1 281 ? 16.833 -20.407 -21.514 1.00 85.81 281 LYS A C 1
ATOM 2292 O O . LYS A 1 281 ? 17.208 -21.573 -21.623 1.00 85.81 281 LYS A O 1
ATOM 2297 N N . ARG A 1 282 ? 17.302 -19.580 -20.577 1.00 87.25 282 ARG A N 1
ATOM 2298 C CA . ARG A 1 282 ? 18.409 -19.916 -19.665 1.00 87.25 282 ARG A CA 1
ATOM 2299 C C . ARG A 1 282 ? 17.940 -20.346 -18.281 1.00 87.25 282 ARG A C 1
ATOM 2301 O O . ARG A 1 282 ? 18.589 -21.178 -17.653 1.00 87.25 282 ARG A O 1
ATOM 2308 N N . GLU A 1 283 ? 16.820 -19.811 -17.815 1.00 82.94 283 GLU A N 1
ATOM 2309 C CA . GLU A 1 283 ? 16.338 -20.004 -16.453 1.00 82.94 283 GLU A CA 1
ATOM 2310 C C . GLU A 1 283 ? 15.088 -20.893 -16.444 1.00 82.94 283 GLU A C 1
ATOM 2312 O O . GLU A 1 283 ? 14.081 -20.605 -17.091 1.00 82.94 283 GLU A O 1
ATOM 2317 N N . LYS A 1 284 ? 15.148 -21.999 -15.696 1.00 67.00 284 LYS A N 1
ATOM 2318 C CA . LYS A 1 284 ? 14.013 -22.915 -15.525 1.00 67.00 284 LYS A CA 1
ATOM 2319 C C . LYS A 1 284 ? 13.062 -22.361 -14.457 1.00 67.00 284 LYS A C 1
ATOM 2321 O O . LYS A 1 284 ? 13.516 -22.011 -13.375 1.00 67.00 284 LYS A O 1
ATOM 2326 N N . GLU A 1 285 ? 11.763 -22.325 -14.763 1.00 59.19 285 GLU A N 1
ATOM 2327 C CA . GLU A 1 285 ? 10.668 -21.959 -13.841 1.00 59.19 285 GLU A CA 1
ATOM 2328 C C . GLU A 1 285 ? 10.804 -20.582 -13.155 1.00 59.19 285 GLU A C 1
ATOM 2330 O O . GLU A 1 285 ? 10.903 -20.463 -11.935 1.00 59.19 285 GLU A O 1
ATOM 2335 N N . LEU A 1 286 ? 10.721 -19.502 -13.938 1.00 58.56 286 LEU A N 1
ATOM 2336 C CA . LEU A 1 286 ? 10.560 -18.148 -13.401 1.00 58.56 286 LEU A CA 1
ATOM 2337 C C . LEU A 1 286 ? 9.081 -17.764 -13.280 1.00 58.56 286 LEU A C 1
ATOM 2339 O O . LEU A 1 286 ? 8.508 -17.168 -14.186 1.00 58.56 286 LEU A O 1
ATOM 2343 N N . LEU A 1 287 ? 8.508 -18.019 -12.099 1.00 51.12 287 LEU A N 1
ATOM 2344 C CA . LEU A 1 287 ? 7.145 -17.632 -11.679 1.00 51.12 287 LEU A CA 1
ATOM 2345 C C . LEU A 1 287 ? 6.786 -16.144 -11.891 1.00 51.12 287 LEU A C 1
ATOM 2347 O O . LEU A 1 287 ? 5.625 -15.767 -11.771 1.00 51.12 287 LEU A O 1
ATOM 2351 N N . CYS A 1 288 ? 7.775 -15.283 -12.136 1.00 49.19 288 CYS A N 1
ATOM 2352 C CA . CYS A 1 288 ? 7.630 -13.830 -12.162 1.00 49.19 288 CYS A CA 1
ATOM 2353 C C . CYS A 1 288 ? 7.585 -13.208 -13.566 1.00 49.19 288 CYS A C 1
ATOM 2355 O O . CYS A 1 288 ? 7.293 -12.019 -13.672 1.00 49.19 288 CYS A O 1
ATOM 2357 N N . LEU A 1 289 ? 7.926 -13.955 -14.620 1.00 45.56 289 LEU A N 1
ATOM 2358 C CA . LEU A 1 289 ? 8.074 -13.417 -15.983 1.00 45.56 289 LEU A CA 1
ATOM 2359 C C . LEU A 1 289 ? 7.323 -14.223 -17.057 1.00 45.56 289 LEU A C 1
ATOM 2361 O O . LEU A 1 289 ? 7.331 -13.812 -18.218 1.00 45.56 289 LEU A O 1
ATOM 2365 N N . THR A 1 290 ? 6.694 -15.340 -16.673 1.00 34.59 290 THR A N 1
ATOM 2366 C CA . THR A 1 290 ? 5.747 -16.120 -17.492 1.00 34.59 290 THR A CA 1
ATOM 2367 C C . THR A 1 290 ? 4.347 -15.535 -17.452 1.00 34.59 290 THR A C 1
ATOM 2369 O O . THR A 1 290 ? 3.890 -15.242 -16.324 1.00 34.59 290 THR A O 1
#

Radius of gyration: 25.22 Å; chains: 1; bounding box: 64×50×63 Å

Foldseek 3Di:
DDPLLVVLLCQQQPPVQCVVPVDPVPRCSHPPLNVLCVPLL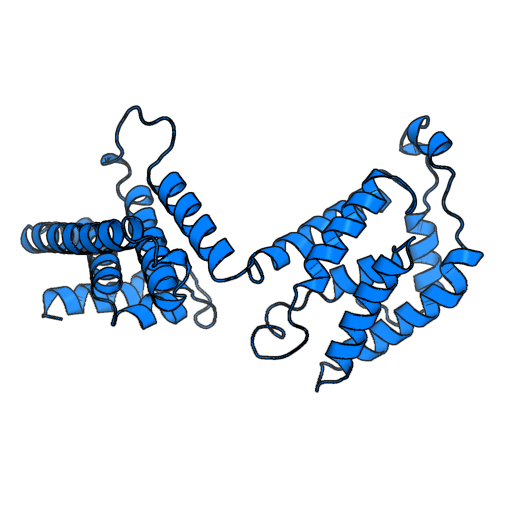SSLLSSLLSLVVVCVVPVDPVSVVSSVVSVVSNVVLLVVLVVDPCQLVDLSSLSSNLSSLQSVLVVCVVPVVPWDPPDPDGSNVVSVVVNVSSCCSNPVCQVPLLVVLVVLLVVLVCCCQVQVAALPAPVNQVSLVSNLVSLQSYDLDDPRCVVGPPLLSLLSQLLSDPDPSSVVSSLVSLVSNVVDPDDPPSVLSNVLSVVSVVPCVPPQDTDDNVVSVPDDSVPHDNSVVVSLVVSVVPRPDDPRRD

pLDDT: mean 81.01, std 12.92, range [34.59, 97.44]

Secondary structure (DSSP, 8-state):
--HHHHHHHHHIIIIITTTT-S-GGG-HIIIIIGGGTTSHHHHHHHHHHHHHHHHHHS--HHHHHHHHHHHHHHHHHHHHHHH-GGGGG-HHHHHHHHHHHHHHHHHHHH-GGGSPTT-SS-HHHHHHHHHHHHHHHHS-STTTHHHHHHHHHHHHHHHHHTS---TTSHHHHHHHHHHHHHHHHS-SSSHHHHTT--HHHHHHHHHH--SHHHHHHHHHHHHHHHTSS--TTHHHHHHHHHHHHHHHHHH-PPPPHHHHHHS-GGGS--HHHHHHHHHHHHSS--TTT-

Sequence (290 aa):
MDATDRKFWIFYTNNWCPGRCVLPETNLWLKDFARMHKSDGVRAAIQSLAGIYIYDYLPVDDVKIRVNQRFSEAESCYSQLLADPGTAQNPVRAGEAITIAAILSMQDIVLTERRLKGLRDPRWLLGFQQAELFLQATDQGLRFWKPEAWRLAAIVYLQYRVLRLPRNHASVVLTLKDLAMCVKLMPTSGFHFTAQAPLFPVFLLGMLATSQDHRMVSNTWFDEVVSTPVRSSVPPLYQSLQRIWLWMDVDIEPSPTWFVDAMPIGRRTSWWERLVDQVYKREKELLCLT